Protein 3NAT (pdb70)

Structure (mmCIF, N/CA/C/O backbone):
data_3NAT
#
_entry.id   3NAT
#
_cell.length_a   81.381
_cell.length_b   81.381
_cell.length_c   164.160
_cell.angle_alpha   90.00
_cell.angle_beta   90.00
_cell.angle_gamma   90.00
#
_symmetry.space_group_name_H-M   'P 43 21 2'
#
loop_
_entity.id
_entity.type
_entity.pdbx_description
1 polymer 'Uncharacterized protein'
2 non-polymer 'ZINC ION'
3 non-polymer 'CITRIC ACID'
4 water water
#
loop_
_atom_site.group_PDB
_atom_site.id
_atom_site.type_symbol
_atom_site.label_atom_id
_atom_site.label_alt_id
_atom_site.label_comp_id
_atom_site.label_asym_id
_atom_site.label_entity_id
_atom_site.label_seq_id
_atom_site.pdbx_PDB_ins_code
_atom_site.Cartn_x
_atom_site.Cartn_y
_atom_site.Cartn_z
_atom_site.occupancy
_atom_site.B_iso_or_equiv
_atom_site.auth_seq_id
_atom_site.auth_comp_id
_atom_site.auth_asym_id
_atom_site.auth_atom_id
_atom_site.pdbx_PDB_model_num
ATOM 1 N N . SER A 1 1 ? 42.115 94.125 53.132 1.00 217.97 -2 SER A N 1
ATOM 2 C CA . SER A 1 1 ? 43.262 93.341 52.700 1.00 214.92 -2 SER A CA 1
ATOM 3 C C . SER A 1 1 ? 43.750 92.390 53.797 1.00 210.22 -2 SER A C 1
ATOM 4 O O . SER A 1 1 ? 43.177 92.315 54.889 1.00 204.90 -2 SER A O 1
ATOM 7 N N . ASN A 1 2 ? 44.814 91.661 53.490 1.00 205.58 -1 ASN A N 1
ATOM 8 C CA . ASN A 1 2 ? 45.393 90.706 54.418 1.00 190.38 -1 ASN A CA 1
ATOM 9 C C . ASN A 1 2 ? 46.866 91.004 54.640 1.00 170.68 -1 ASN A C 1
ATOM 10 O O . ASN A 1 2 ? 47.554 91.486 53.742 1.00 165.59 -1 ASN A O 1
ATOM 15 N N . ALA A 1 3 ? 47.340 90.737 55.851 1.00 152.89 0 ALA A N 1
ATOM 16 C CA . ALA A 1 3 ? 48.737 90.963 56.178 1.00 139.83 0 ALA A CA 1
ATOM 17 C C . ALA A 1 3 ? 49.344 89.673 56.662 1.00 141.83 0 ALA A C 1
ATOM 18 O O . ALA A 1 3 ? 48.641 88.712 56.955 1.00 155.14 0 ALA A O 1
ATOM 28 N N . LYS A 1 5 ? 52.286 88.217 59.417 1.00 103.19 2 LYS A N 1
ATOM 29 C CA . LYS A 1 5 ? 53.005 88.680 60.584 1.00 104.76 2 LYS A CA 1
ATOM 30 C C . LYS A 1 5 ? 53.847 87.575 61.158 1.00 111.36 2 LYS A C 1
ATOM 31 O O . LYS A 1 5 ? 53.431 86.419 61.196 1.00 117.26 2 LYS A O 1
ATOM 37 N N . LYS A 1 6 ? 55.043 87.942 61.598 1.00 111.18 3 LYS A N 1
ATOM 38 C CA . LYS A 1 6 ? 55.917 87.022 62.305 1.00 97.50 3 LYS A CA 1
ATOM 39 C C . LYS A 1 6 ? 55.355 86.784 63.691 1.00 107.58 3 LYS A C 1
ATOM 40 O O . LYS A 1 6 ? 54.799 87.696 64.305 1.00 117.09 3 LYS A O 1
ATOM 46 N N . ALA A 1 7 ? 55.488 85.553 64.175 1.00 105.60 4 ALA A N 1
ATOM 47 C CA . ALA A 1 7 ? 54.852 85.149 65.421 1.00 95.90 4 ALA A CA 1
ATOM 48 C C . ALA A 1 7 ? 55.287 86.032 66.571 1.00 96.03 4 ALA A C 1
ATOM 49 O O . ALA A 1 7 ? 56.422 86.506 66.608 1.00 97.77 4 ALA A O 1
ATOM 51 N N . THR A 1 8 ? 54.369 86.269 67.498 1.00 92.22 5 THR A N 1
ATOM 52 C CA . THR A 1 8 ? 54.735 86.884 68.760 1.00 91.72 5 THR A CA 1
ATOM 53 C C . THR A 1 8 ? 54.479 85.899 69.881 1.00 92.97 5 THR A C 1
ATOM 54 O O . THR A 1 8 ? 53.820 84.874 69.689 1.00 92.78 5 THR A O 1
ATOM 66 N N . LEU A 1 10 ? 52.557 85.654 72.364 1.00 95.76 7 LEU A N 1
ATOM 67 C CA . LEU A 1 10 ? 51.183 85.248 72.610 1.00 93.48 7 LEU A CA 1
ATOM 68 C C . LEU A 1 10 ? 50.699 84.226 71.590 1.00 90.95 7 LEU A C 1
ATOM 69 O O . LEU A 1 10 ? 50.176 83.163 71.933 1.00 86.31 7 LEU A O 1
ATOM 74 N N . THR A 1 11 ? 50.865 84.553 70.323 1.00 84.80 8 THR A N 1
ATOM 75 C CA . THR A 1 11 ? 50.367 83.669 69.300 1.00 87.82 8 THR A CA 1
ATOM 76 C C . THR A 1 11 ? 51.201 82.401 69.316 1.00 88.43 8 THR A C 1
ATOM 77 O O . THR A 1 11 ? 50.672 81.294 69.266 1.00 93.02 8 THR A O 1
ATOM 81 N N . TYR A 1 12 ? 52.510 82.568 69.422 1.00 85.96 9 TYR A N 1
ATOM 82 C CA . TYR A 1 12 ? 53.400 81.427 69.359 1.00 87.91 9 TYR A CA 1
ATOM 83 C C . TYR A 1 12 ? 53.091 80.431 70.465 1.00 84.33 9 TYR A C 1
ATOM 84 O O . TYR A 1 12 ? 53.040 79.223 70.236 1.00 83.94 9 TYR A O 1
ATOM 93 N N . LEU A 1 13 ? 52.894 80.942 71.670 1.00 78.91 10 LEU A N 1
ATOM 94 C CA . LEU A 1 13 ? 52.500 80.099 72.787 1.00 80.47 10 LEU A CA 1
ATOM 95 C C . LEU A 1 13 ? 51.183 79.397 72.501 1.00 88.79 10 LEU A C 1
ATOM 96 O O . LEU A 1 13 ? 51.104 78.174 72.504 1.00 93.19 10 LEU A O 1
ATOM 101 N N . GLU A 1 14 ? 50.150 80.188 72.254 1.00 90.78 11 GLU A N 1
ATOM 102 C CA . GLU A 1 14 ? 48.838 79.646 71.972 1.00 90.50 11 GLU A CA 1
ATOM 103 C C . GLU A 1 14 ? 48.933 78.510 70.956 1.00 88.03 11 GLU A C 1
ATOM 104 O O . GLU A 1 14 ? 48.379 77.426 71.151 1.00 87.09 11 GLU A O 1
ATOM 110 N N . GLU A 1 15 ? 49.662 78.770 69.881 1.00 82.05 12 GLU A N 1
ATOM 111 C CA . GLU A 1 15 ? 49.902 77.789 68.839 1.00 90.20 12 GLU A CA 1
ATOM 112 C C . GLU A 1 15 ? 50.548 76.517 69.395 1.00 93.92 12 GLU A C 1
ATOM 113 O O . GLU A 1 15 ? 50.007 75.421 69.268 1.00 102.99 12 GLU A O 1
ATOM 119 N N . GLN A 1 16 ? 51.708 76.666 70.020 1.00 90.91 13 GLN A N 1
ATOM 120 C CA . GLN A 1 16 ? 52.453 75.518 70.525 1.00 85.49 13 GLN A CA 1
ATOM 121 C C . GLN A 1 16 ? 51.702 74.739 71.596 1.00 85.64 13 GLN A C 1
ATOM 122 O O . GLN A 1 16 ? 51.761 73.513 71.633 1.00 88.81 13 GLN A O 1
ATOM 128 N N . LEU A 1 17 ? 50.997 75.454 72.463 1.00 82.22 14 LEU A N 1
ATOM 129 C CA . LEU A 1 17 ? 50.212 74.828 73.520 1.00 86.73 14 LEU A CA 1
ATOM 130 C C . LEU A 1 17 ? 49.178 73.861 72.979 1.00 101.10 14 LEU A C 1
ATOM 131 O O . LEU A 1 17 ? 49.003 72.768 73.514 1.00 102.37 14 LEU A O 1
ATOM 136 N N . GLU A 1 18 ? 48.474 74.272 71.932 1.00 106.78 15 GLU A N 1
ATOM 137 C CA . GLU A 1 18 ? 47.446 73.419 71.362 1.00 117.58 15 GLU A CA 1
ATOM 138 C C . GLU A 1 18 ? 48.087 72.281 70.596 1.00 107.50 15 GLU A C 1
ATOM 139 O O . GLU A 1 18 ? 47.556 71.172 70.530 1.00 111.12 15 GLU A O 1
ATOM 145 N N . LYS A 1 19 ? 49.256 72.556 70.043 1.00 96.10 16 LYS A N 1
ATOM 146 C CA . LYS A 1 19 ? 49.943 71.566 69.234 1.00 91.26 16 LYS A CA 1
ATOM 147 C C . LYS A 1 19 ? 50.572 70.460 70.078 1.00 89.41 16 LYS A C 1
ATOM 148 O O . LYS A 1 19 ? 50.537 69.296 69.700 1.00 88.62 16 LYS A O 1
ATOM 154 N N . HIS A 1 20 ? 51.147 70.821 71.220 1.00 85.74 17 HIS A N 1
ATOM 155 C CA . HIS A 1 20 ? 51.899 69.853 72.019 1.00 89.67 17 HIS A CA 1
ATOM 156 C C . HIS A 1 20 ? 51.228 69.475 73.345 1.00 92.94 17 HIS A C 1
ATOM 157 O O . HIS A 1 20 ? 51.579 68.466 73.950 1.00 94.35 17 HIS A O 1
ATOM 164 N N . LEU A 1 21 ? 50.259 70.275 73.782 1.00 88.98 18 LEU A N 1
ATOM 165 C CA . LEU A 1 21 ? 49.581 70.032 75.049 1.00 86.51 18 LEU A CA 1
ATOM 166 C C . LEU A 1 21 ? 48.067 70.105 74.915 1.00 104.14 18 LEU A C 1
ATOM 167 O O . LEU A 1 21 ? 47.393 70.701 75.758 1.00 109.21 18 LEU A O 1
ATOM 172 N N . GLY A 1 22 ? 47.526 69.508 73.860 1.00 108.05 19 GLY A N 1
ATOM 173 C CA . GLY A 1 22 ? 46.088 69.519 73.668 1.00 112.49 19 GLY A CA 1
ATOM 174 C C . GLY A 1 22 ? 45.399 68.657 74.707 1.00 112.55 19 GLY A C 1
ATOM 175 O O . GLY A 1 22 ? 44.289 68.960 75.150 1.00 111.46 19 GLY A O 1
ATOM 176 N N . ASP A 1 23 ? 46.078 67.583 75.096 1.00 117.36 20 ASP A N 1
ATOM 177 C CA . ASP A 1 23 ? 45.551 66.623 76.057 1.00 127.57 20 ASP A CA 1
ATOM 178 C C . ASP A 1 23 ? 45.438 67.213 77.449 1.00 119.42 20 ASP A C 1
ATOM 179 O O . ASP A 1 23 ? 44.862 66.599 78.343 1.00 122.07 20 ASP A O 1
ATOM 184 N N . TYR A 1 24 ? 45.999 68.401 77.636 1.00 114.58 21 TYR A N 1
ATOM 185 C CA . TYR A 1 24 ? 45.978 69.045 78.942 1.00 107.55 21 TYR A CA 1
ATOM 186 C C . TYR A 1 24 ? 45.123 70.304 78.946 1.00 103.09 21 TYR A C 1
ATOM 187 O O . TYR A 1 24 ? 44.864 70.904 77.898 1.00 104.90 21 TYR A O 1
ATOM 196 N N . GLU A 1 25 ? 44.685 70.688 80.139 1.00 103.33 22 GLU A N 1
ATOM 197 C CA . GLU A 1 25 ? 43.843 71.857 80.324 1.00 115.96 22 GLU A CA 1
ATOM 198 C C . GLU A 1 25 ? 44.734 73.081 80.487 1.00 107.85 22 GLU A C 1
ATOM 199 O O . GLU A 1 25 ? 45.187 73.394 81.590 1.00 106.79 22 GLU A O 1
ATOM 205 N N . VAL A 1 26 ? 44.998 73.771 79.384 1.00 99.42 23 VAL A N 1
ATOM 206 C CA . VAL A 1 26 ? 45.918 74.899 79.433 1.00 87.70 23 VAL A CA 1
ATOM 207 C C . VAL A 1 26 ? 45.322 76.166 78.876 1.00 85.78 23 VAL A C 1
ATOM 208 O O . VAL A 1 26 ? 44.775 76.172 77.775 1.00 100.31 23 VAL A O 1
ATOM 212 N N . GLY A 1 27 ? 45.461 77.242 79.642 1.00 78.73 24 GLY A N 1
ATOM 213 C CA . GLY A 1 27 ? 44.944 78.537 79.260 1.00 84.77 24 GLY A CA 1
ATOM 214 C C . GLY A 1 27 ? 45.999 79.621 79.277 1.00 86.03 24 GLY A C 1
ATOM 215 O O . GLY A 1 27 ? 47.062 79.450 79.853 1.00 90.17 24 GLY A O 1
ATOM 216 N N . LEU A 1 28 ? 45.698 80.739 78.629 1.00 87.25 25 LEU A N 1
ATOM 217 C CA . LEU A 1 28 ? 46.586 81.891 78.594 1.00 75.67 25 LEU A CA 1
ATOM 218 C C . LEU A 1 28 ? 45.866 83.144 79.068 1.00 85.13 25 LEU A C 1
ATOM 219 O O . LEU A 1 28 ? 44.716 83.386 78.710 1.00 98.92 25 LEU A O 1
ATOM 224 N N . ASP A 1 29 ? 46.546 83.949 79.869 1.00 84.81 26 ASP A N 1
ATOM 225 C CA . ASP A 1 29 ? 46.024 85.253 80.216 1.00 88.94 26 ASP A CA 1
ATOM 226 C C . ASP A 1 29 ? 47.055 86.304 79.857 1.00 92.01 26 ASP A C 1
ATOM 227 O O . ASP A 1 29 ? 48.166 86.304 80.389 1.00 90.05 26 ASP A O 1
ATOM 232 N N . TRP A 1 30 ? 46.691 87.189 78.935 1.00 92.59 27 TRP A N 1
ATOM 233 C CA . TRP A 1 30 ? 47.541 88.320 78.619 1.00 85.17 27 TRP A CA 1
ATOM 234 C C . TRP A 1 30 ? 47.132 89.536 79.427 1.00 98.02 27 TRP A C 1
ATOM 235 O O . TRP A 1 30 ? 46.165 90.222 79.090 1.00 107.77 27 TRP A O 1
ATOM 246 N N . ASP A 1 31 ? 47.866 89.792 80.502 1.00 99.79 28 ASP A N 1
ATOM 247 C CA . ASP A 1 31 ? 47.655 90.989 81.294 1.00 98.81 28 ASP A CA 1
ATOM 248 C C . ASP A 1 31 ? 48.353 92.147 80.601 1.00 101.50 28 ASP A C 1
ATOM 249 O O . ASP A 1 31 ? 49.525 92.430 80.865 1.00 93.22 28 ASP A O 1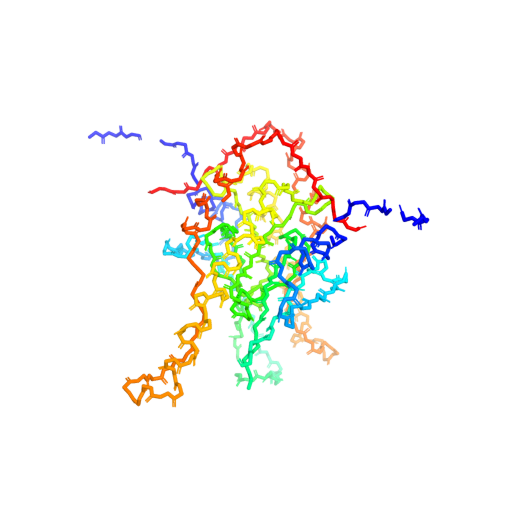
ATOM 254 N N . ARG A 1 32 ? 47.627 92.810 79.708 1.00 110.32 29 ARG A N 1
ATOM 255 C CA . ARG A 1 32 ? 48.227 93.842 78.883 1.00 112.26 29 ARG A CA 1
ATOM 256 C C . ARG A 1 32 ? 48.784 94.974 79.741 1.00 108.01 29 ARG A C 1
ATOM 257 O O . ARG A 1 32 ? 49.906 95.419 79.522 1.00 105.92 29 ARG A O 1
ATOM 265 N N . LYS A 1 33 ? 48.016 95.417 80.733 1.00 110.47 30 LYS A N 1
ATOM 266 C CA . LYS A 1 33 ? 48.466 96.495 81.618 1.00 112.14 30 LYS A CA 1
ATOM 267 C C . LYS A 1 33 ? 49.799 96.183 82.303 1.00 110.49 30 LYS A C 1
ATOM 268 O O . LYS A 1 33 ? 50.688 97.029 82.365 1.00 109.13 30 LYS A O 1
ATOM 274 N N . ASN A 1 34 ? 49.930 94.963 82.815 1.00 106.96 31 ASN A N 1
ATOM 275 C CA . ASN A 1 34 ? 51.097 94.577 83.598 1.00 96.35 31 ASN A CA 1
ATOM 276 C C . ASN A 1 34 ? 52.215 93.992 82.744 1.00 96.32 31 ASN A C 1
ATOM 277 O O . ASN A 1 34 ? 53.243 93.562 83.273 1.00 89.22 31 ASN A O 1
ATOM 282 N N . HIS A 1 35 ? 52.013 93.976 81.427 1.00 93.55 32 HIS A N 1
ATOM 283 C CA . HIS A 1 35 ? 53.041 93.502 80.506 1.00 94.44 32 HIS A CA 1
ATOM 284 C C . HIS A 1 35 ? 53.440 92.087 80.839 1.00 97.13 32 HIS A C 1
ATOM 285 O O . HIS A 1 35 ? 54.624 91.776 80.986 1.00 101.14 32 HIS A O 1
ATOM 292 N N . THR A 1 36 ? 52.438 91.227 80.934 1.00 90.39 33 THR A N 1
ATOM 293 C CA . THR A 1 36 ? 52.626 89.913 81.497 1.00 80.89 33 THR A CA 1
ATOM 294 C C . THR A 1 36 ? 51.771 88.899 80.766 1.00 86.51 33 THR A C 1
ATOM 295 O O . THR A 1 36 ? 50.656 89.196 80.352 1.00 98.14 33 THR A O 1
ATOM 299 N N . ILE A 1 37 ? 52.306 87.701 80.594 1.00 83.60 34 ILE A N 1
ATOM 300 C CA . ILE A 1 37 ? 51.568 86.633 79.938 1.00 81.02 34 ILE A CA 1
ATOM 301 C C . ILE A 1 37 ? 51.613 85.404 80.815 1.00 81.63 34 ILE A C 1
ATOM 302 O O . ILE A 1 37 ? 52.691 84.883 81.092 1.00 87.52 34 ILE A O 1
ATOM 307 N N . GLU A 1 38 ? 50.449 84.939 81.253 1.00 79.86 35 GLU A N 1
ATOM 308 C CA . GLU A 1 38 ? 50.398 83.830 82.194 1.00 80.72 35 GLU A CA 1
ATOM 309 C C . GLU A 1 38 ? 49.805 82.590 81.558 1.00 87.17 35 GLU A C 1
ATOM 310 O O . GLU A 1 38 ? 48.775 82.656 80.896 1.00 89.51 35 GLU A O 1
ATOM 316 N N . VAL A 1 39 ? 50.468 81.461 81.761 1.00 81.25 36 VAL A N 1
ATOM 317 C CA . VAL A 1 39 ? 49.960 80.182 81.297 1.00 73.63 36 VAL A CA 1
ATOM 318 C C . VAL A 1 39 ? 49.291 79.466 82.450 1.00 77.15 36 VAL A C 1
ATOM 319 O O . VAL A 1 39 ? 49.956 79.065 83.395 1.00 80.15 36 VAL A O 1
ATOM 323 N N . ILE A 1 40 ? 47.974 79.309 82.371 1.00 83.01 37 ILE A N 1
ATOM 324 C CA . ILE A 1 40 ? 47.234 78.611 83.409 1.00 79.11 37 ILE A CA 1
ATOM 325 C C . ILE A 1 40 ? 47.126 77.139 83.094 1.00 82.63 37 ILE A C 1
ATOM 326 O O . ILE A 1 40 ? 47.053 76.733 81.940 1.00 93.41 37 ILE A O 1
ATOM 331 N N . VAL A 1 41 ? 47.059 76.346 84.145 1.00 84.13 38 VAL A N 1
ATOM 332 C CA . VAL A 1 41 ? 47.229 74.921 84.026 1.00 84.83 38 VAL A CA 1
ATOM 333 C C . VAL A 1 41 ? 46.354 74.232 85.072 1.00 91.74 38 VAL A C 1
ATOM 334 O O . VAL A 1 41 ? 46.358 74.625 86.241 1.00 86.49 38 VAL A O 1
ATOM 338 N N . ARG A 1 42 ? 45.584 73.231 84.653 1.00 87.68 39 ARG A N 1
ATOM 339 C CA . ARG A 1 42 ? 44.725 72.507 85.587 1.00 89.41 39 ARG A CA 1
ATOM 340 C C . ARG A 1 42 ? 44.835 71.004 85.434 1.00 86.59 39 ARG A C 1
ATOM 341 O O . ARG A 1 42 ? 44.646 70.475 84.347 1.00 100.98 39 ARG A O 1
ATOM 349 N N . LEU A 1 43 ? 45.124 70.320 86.533 1.00 83.33 40 LEU A N 1
ATOM 350 C CA . LEU A 1 43 ? 45.024 68.866 86.578 1.00 87.87 40 LEU A CA 1
ATOM 351 C C . LEU A 1 43 ? 43.767 68.431 87.330 1.00 101.64 40 LEU A C 1
ATOM 352 O O . LEU A 1 43 ? 43.359 69.064 88.301 1.00 99.34 40 LEU A O 1
ATOM 357 N N . TYR A 1 44 ? 43.151 67.349 86.871 1.00 113.61 41 TYR A N 1
ATOM 358 C CA . TYR A 1 44 ? 42.014 66.769 87.571 1.00 106.54 41 TYR A CA 1
ATOM 359 C C . TYR A 1 44 ? 42.309 65.327 87.963 1.00 102.43 41 TYR A C 1
ATOM 360 O O . TYR A 1 44 ? 43.124 64.656 87.335 1.00 101.00 41 TYR A O 1
ATOM 369 N N . ALA A 1 45 ? 41.651 64.863 89.016 1.00 106.02 42 ALA A N 1
ATOM 370 C CA . ALA A 1 45 ? 41.785 63.482 89.461 1.00 108.33 42 ALA A CA 1
ATOM 371 C C . ALA A 1 45 ? 40.575 63.086 90.294 1.00 118.51 42 ALA A C 1
ATOM 372 O O . ALA A 1 45 ? 39.961 63.923 90.958 1.00 116.49 42 ALA A O 1
ATOM 374 N N . GLU A 1 46 ? 40.232 61.804 90.249 1.00 130.84 43 GLU A N 1
ATOM 375 C CA . GLU A 1 46 ? 39.055 61.307 90.942 1.00 142.37 43 GLU A CA 1
ATOM 376 C C . GLU A 1 46 ? 39.393 60.944 92.386 1.00 148.34 43 GLU A C 1
ATOM 377 O O . GLU A 1 46 ? 40.315 60.170 92.639 1.00 149.49 43 GLU A O 1
ATOM 383 N N . ASN A 1 47 ? 38.645 61.514 93.329 1.00 152.33 44 ASN A N 1
ATOM 384 C CA . ASN A 1 47 ? 38.858 61.260 94.753 1.00 155.82 44 ASN A CA 1
ATOM 385 C C . ASN A 1 47 ? 38.052 60.061 95.252 1.00 165.75 44 ASN A C 1
ATOM 386 O O . ASN A 1 47 ? 36.823 60.116 95.324 1.00 169.55 44 ASN A O 1
ATOM 391 N N . ASN A 1 48 ? 38.744 58.982 95.602 1.00 169.95 45 ASN A N 1
ATOM 392 C CA . ASN A 1 48 ? 38.072 57.739 95.971 1.00 181.07 45 ASN A CA 1
ATOM 393 C C . ASN A 1 48 ? 37.965 57.494 97.472 1.00 188.79 45 ASN A C 1
ATOM 394 O O . ASN A 1 48 ? 36.865 57.496 98.023 1.00 195.42 45 ASN A O 1
ATOM 399 N N . GLU A 1 49 ? 39.104 57.274 98.126 1.00 189.43 46 GLU A N 1
ATOM 400 C CA . GLU A 1 49 ? 39.136 57.061 99.574 1.00 196.96 46 GLU A CA 1
ATOM 401 C C . GLU A 1 49 ? 38.523 58.249 100.318 1.00 192.10 46 GLU A C 1
ATOM 402 O O . GLU A 1 49 ? 38.495 58.281 101.548 1.00 201.76 46 GLU A O 1
ATOM 408 N N . GLN A 1 50 ? 38.006 59.213 99.564 1.00 176.96 47 GLN A N 1
ATOM 409 C CA . GLN A 1 50 ? 37.509 60.447 100.149 1.00 165.79 47 GLN A CA 1
ATOM 410 C C . GLN A 1 50 ? 38.557 60.943 101.129 1.00 146.41 47 GLN A C 1
ATOM 411 O O . GLN A 1 50 ? 38.256 61.421 102.224 1.00 150.02 47 GLN A O 1
ATOM 417 N N . VAL A 1 51 ? 39.804 60.774 100.704 1.00 124.33 48 VAL A N 1
ATOM 418 C CA . VAL A 1 51 ? 40.974 61.341 101.347 1.00 116.94 48 VAL A CA 1
ATOM 419 C C . VAL A 1 51 ? 40.709 62.797 101.747 1.00 117.85 48 VAL A C 1
ATOM 420 O O . VAL A 1 51 ? 40.221 63.591 100.942 1.00 111.03 48 VAL A O 1
ATOM 424 N N . ALA A 1 52 ? 41.019 63.133 102.998 1.00 118.26 49 ALA A N 1
ATOM 425 C CA . ALA A 1 52 ? 40.734 64.455 103.544 1.00 113.04 49 ALA A CA 1
ATOM 426 C C . ALA A 1 52 ? 41.824 65.467 103.209 1.00 110.59 49 ALA A C 1
ATOM 427 O O . ALA A 1 52 ? 42.938 65.372 103.719 1.00 117.27 49 ALA A O 1
ATOM 429 N N . ILE A 1 53 ? 41.495 66.440 102.366 1.00 102.52 50 ILE A N 1
ATOM 430 C CA . ILE A 1 53 ? 42.441 67.486 101.986 1.00 94.89 50 ILE A CA 1
ATOM 431 C C . ILE A 1 53 ? 42.048 68.789 102.663 1.00 111.38 50 ILE A C 1
ATOM 432 O O . ILE A 1 53 ? 40.912 68.929 103.119 1.00 133.89 50 ILE A O 1
ATOM 437 N N . ASP A 1 54 ? 42.982 69.735 102.733 1.00 106.77 51 ASP A N 1
ATOM 438 C CA . ASP A 1 54 ? 42.713 71.052 103.313 1.00 123.00 51 ASP A CA 1
ATOM 439 C C . ASP A 1 54 ? 41.907 71.974 102.384 1.00 143.42 51 ASP A C 1
ATOM 440 O O . ASP A 1 54 ? 41.867 71.767 101.170 1.00 148.20 51 ASP A O 1
ATOM 445 N N . ASP A 1 55 ? 41.264 72.983 102.974 1.00 157.24 52 ASP A N 1
ATOM 446 C CA . ASP A 1 55 ? 40.419 73.936 102.245 1.00 165.23 52 ASP A CA 1
ATOM 447 C C . ASP A 1 55 ? 39.083 73.352 101.776 1.00 172.01 52 ASP A C 1
ATOM 448 O O . ASP A 1 55 ? 38.043 73.583 102.397 1.00 175.30 52 ASP A O 1
ATOM 453 N N . VAL A 1 56 ? 39.120 72.605 100.676 1.00 172.08 53 VAL A N 1
ATOM 454 C CA . VAL A 1 56 ? 37.908 72.046 100.079 1.00 173.30 53 VAL A CA 1
ATOM 455 C C . VAL A 1 56 ? 37.735 70.559 100.395 1.00 172.53 53 VAL A C 1
ATOM 456 O O . VAL A 1 56 ? 36.648 70.114 100.770 1.00 170.87 53 VAL A O 1
ATOM 460 N N . GLU A 1 64 ? 35.300 64.426 95.552 1.00 180.73 61 GLU A N 1
ATOM 461 C CA . GLU A 1 64 ? 34.864 63.430 94.577 1.00 181.39 61 GLU A CA 1
ATOM 462 C C . GLU A 1 64 ? 35.680 63.487 93.286 1.00 170.64 61 GLU A C 1
ATOM 463 O O . GLU A 1 64 ? 36.043 62.454 92.729 1.00 168.55 61 GLU A O 1
ATOM 469 N N . PHE A 1 65 ? 35.966 64.696 92.817 1.00 165.16 62 PHE A N 1
ATOM 470 C CA . PHE A 1 65 ? 36.807 64.889 91.639 1.00 157.13 62 PHE A CA 1
ATOM 471 C C . PHE A 1 65 ? 37.646 66.148 91.813 1.00 141.60 62 PHE A C 1
ATOM 472 O O . PHE A 1 65 ? 37.207 67.250 91.479 1.00 143.77 62 PHE A O 1
ATOM 480 N N . ILE A 1 66 ? 38.854 65.976 92.341 1.00 123.95 63 ILE A N 1
ATOM 481 C CA . ILE A 1 66 ? 39.695 67.106 92.713 1.00 113.39 63 ILE A CA 1
ATOM 482 C C . ILE A 1 66 ? 40.279 67.834 91.509 1.00 107.62 63 ILE A C 1
ATOM 483 O O . ILE A 1 66 ? 40.454 67.263 90.436 1.00 109.89 63 ILE A O 1
ATOM 488 N N . GLU A 1 67 ? 40.572 69.110 91.706 1.00 101.74 64 GLU A N 1
ATOM 489 C CA . GLU A 1 67 ? 41.140 69.943 90.665 1.00 99.60 64 GLU A CA 1
ATOM 490 C C . GLU A 1 67 ? 42.345 70.680 91.225 1.00 103.11 64 GLU A C 1
ATOM 491 O O . GLU A 1 67 ? 42.306 71.207 92.334 1.00 115.06 64 GLU A O 1
ATOM 497 N N . PHE A 1 68 ? 43.428 70.702 90.466 1.00 92.74 65 PHE A N 1
ATOM 498 C CA . PHE A 1 68 ? 44.601 71.437 90.891 1.00 87.52 65 PHE A CA 1
ATOM 499 C C . PHE A 1 68 ? 44.975 72.445 89.823 1.00 85.72 65 PHE A C 1
ATOM 500 O O . PHE A 1 68 ? 45.158 72.090 88.666 1.00 91.25 65 PHE A O 1
ATOM 508 N N . GLU A 1 69 ? 45.083 73.707 90.210 1.00 80.84 66 GLU A N 1
ATOM 509 C CA . GLU A 1 69 ? 45.405 74.741 89.246 1.00 77.98 66 GLU A CA 1
ATOM 510 C C . GLU A 1 69 ? 46.704 75.441 89.607 1.00 83.32 66 GLU A C 1
ATOM 511 O O . GLU A 1 69 ? 47.027 75.600 90.779 1.00 94.47 66 GLU A O 1
ATOM 517 N N . ASP A 1 70 ? 47.453 75.842 88.588 1.00 78.86 67 ASP A N 1
ATOM 518 C CA . ASP A 1 70 ? 48.674 76.612 88.789 1.00 76.06 67 ASP A CA 1
ATOM 519 C C . ASP A 1 70 ? 48.927 77.528 87.593 1.00 74.22 67 ASP A C 1
ATOM 520 O O . ASP A 1 70 ? 48.191 77.494 86.608 1.00 80.31 67 ASP A O 1
ATOM 525 N N . GLY A 1 71 ? 49.966 78.349 87.689 1.00 70.73 68 GLY A N 1
ATOM 526 C CA . GLY A 1 71 ? 50.282 79.298 86.639 1.00 72.00 68 GLY A CA 1
ATOM 527 C C . GLY A 1 71 ? 51.767 79.571 86.482 1.00 76.74 68 GLY A C 1
ATOM 528 O O . GLY A 1 71 ? 52.529 79.573 87.465 1.00 80.13 68 GLY A O 1
ATOM 529 N N . LEU A 1 72 ? 52.164 79.803 85.231 1.00 67.12 69 LEU A N 1
ATOM 530 C CA . LEU A 1 72 ? 53.539 80.118 84.865 1.00 65.49 69 LEU A CA 1
ATOM 531 C C . LEU A 1 72 ? 53.572 81.479 84.175 1.00 70.32 69 LEU A C 1
ATOM 532 O O . LEU A 1 72 ? 52.848 81.702 83.211 1.00 78.41 69 LEU A O 1
ATOM 537 N N . LEU A 1 73 ? 54.410 82.390 84.657 1.00 72.20 70 LEU A N 1
ATOM 538 C CA . LEU A 1 73 ? 54.327 83.783 84.211 1.00 72.39 70 LEU A CA 1
ATOM 539 C C . LEU A 1 73 ? 55.497 84.301 83.374 1.00 80.33 70 LEU A C 1
ATOM 540 O O . LEU A 1 73 ? 56.659 84.061 83.682 1.00 91.03 70 LEU A O 1
ATOM 545 N N . PHE A 1 74 ? 55.172 85.038 82.320 1.00 82.46 71 PHE A N 1
ATOM 546 C CA . PHE A 1 74 ? 56.173 85.741 81.538 1.00 77.71 71 PHE A CA 1
ATOM 547 C C . PHE A 1 74 ? 56.054 87.221 81.835 1.00 89.70 71 PHE A C 1
ATOM 548 O O . PHE A 1 74 ? 54.958 87.779 81.759 1.00 97.35 71 PHE A O 1
ATOM 556 N N . TYR A 1 75 ? 57.167 87.866 82.166 1.00 83.68 72 TYR A N 1
ATOM 557 C CA . TYR A 1 75 ? 57.098 89.256 82.588 1.00 79.94 72 TYR A CA 1
ATOM 558 C C . TYR A 1 75 ? 58.254 90.082 82.080 1.00 87.59 72 TYR A C 1
ATOM 559 O O . TYR A 1 75 ? 59.348 89.565 81.841 1.00 87.33 72 TYR A O 1
ATOM 568 N N . ASN A 1 76 ? 57.992 91.375 81.918 1.00 91.35 73 ASN A N 1
ATOM 569 C CA . ASN A 1 76 ? 59.029 92.346 81.606 1.00 86.96 73 ASN A CA 1
ATOM 570 C C . ASN A 1 76 ? 59.578 92.903 82.903 1.00 87.73 73 ASN A C 1
ATOM 571 O O . ASN A 1 76 ? 58.849 93.539 83.650 1.00 90.24 73 ASN A O 1
ATOM 576 N N . PRO A 1 77 ? 60.864 92.645 83.187 1.00 87.95 74 PRO A N 1
ATOM 577 C CA . PRO A 1 77 ? 61.484 93.099 84.435 1.00 89.63 74 PRO A CA 1
ATOM 578 C C . PRO A 1 77 ? 61.594 94.616 84.508 1.00 97.77 74 PRO A C 1
ATOM 579 O O . PRO A 1 77 ? 61.735 95.167 85.599 1.00 108.24 74 PRO A O 1
ATOM 583 N N . GLN A 1 78 ? 61.522 95.275 83.358 1.00 94.35 75 GLN A N 1
ATOM 584 C CA . GLN A 1 78 ? 61.515 96.730 83.306 1.00 100.03 75 GLN A CA 1
ATOM 585 C C . GLN A 1 78 ? 60.109 97.285 83.509 1.00 105.36 75 GLN A C 1
ATOM 586 O O . GLN A 1 78 ? 59.945 98.459 83.817 1.00 108.21 75 GLN A O 1
ATOM 592 N N . LYS A 1 79 ? 59.098 96.440 83.324 1.00 109.91 76 LYS A N 1
ATOM 593 C CA . LYS A 1 79 ? 57.700 96.874 83.379 1.00 105.02 76 LYS A CA 1
ATOM 594 C C . LYS A 1 79 ? 56.873 96.160 84.453 1.00 94.93 76 LYS A C 1
ATOM 595 O O . LYS A 1 79 ? 56.423 96.783 85.397 1.00 95.64 76 LYS A O 1
ATOM 601 N N . SER A 1 80 ? 56.672 94.855 84.293 1.00 94.79 77 SER A N 1
ATOM 602 C CA . SER A 1 80 ? 55.775 94.077 85.150 1.00 90.70 77 SER A CA 1
ATOM 603 C C . SER A 1 80 ? 56.031 94.211 86.654 1.00 95.03 77 SER A C 1
ATOM 604 O O . SER A 1 80 ? 57.184 94.256 87.097 1.00 102.91 77 SER A O 1
ATOM 607 N N . VAL A 1 81 ? 54.946 94.268 87.429 1.00 88.69 78 VAL A N 1
ATOM 608 C CA . VAL A 1 81 ? 55.022 94.066 88.877 1.00 93.92 78 VAL A CA 1
ATOM 609 C C . VAL A 1 81 ? 54.622 92.629 89.199 1.00 88.87 78 VAL A C 1
ATOM 610 O O . VAL A 1 81 ? 53.586 92.148 88.728 1.00 86.10 78 VAL A O 1
ATOM 614 N N . VAL A 1 82 ? 55.443 91.942 89.990 1.00 79.00 79 VAL A N 1
ATOM 615 C CA . VAL A 1 82 ? 55.294 90.498 90.145 1.00 72.29 79 VAL A CA 1
ATOM 616 C C . VAL A 1 82 ? 55.635 89.988 91.530 1.00 79.13 79 VAL A C 1
ATOM 617 O O . VAL A 1 82 ? 56.626 90.398 92.114 1.00 88.95 79 VAL A O 1
ATOM 621 N N . ASP A 1 83 ? 54.807 89.088 92.045 1.00 84.93 80 ASP A N 1
ATOM 622 C CA . ASP A 1 83 ? 55.134 88.351 93.254 1.00 86.28 80 ASP A CA 1
ATOM 623 C C . ASP A 1 83 ? 55.541 86.950 92.827 1.00 89.47 80 ASP A C 1
ATOM 624 O O . ASP A 1 83 ? 54.688 86.123 92.511 1.00 89.45 80 ASP A O 1
ATOM 629 N N . ASP A 1 84 ? 56.846 86.695 92.808 1.00 93.98 81 ASP A N 1
ATOM 630 C CA . ASP A 1 84 ? 57.401 85.427 92.334 1.00 88.99 81 ASP A CA 1
ATOM 631 C C . ASP A 1 84 ? 56.694 84.236 92.961 1.00 87.72 81 ASP A C 1
ATOM 632 O O . ASP A 1 84 ? 56.594 83.153 92.371 1.00 88.98 81 ASP A O 1
ATOM 637 N N . GLU A 1 85 ? 56.198 84.464 94.165 1.00 85.19 82 GLU A N 1
ATOM 638 C CA . GLU A 1 85 ? 55.678 83.410 95.009 1.00 96.40 82 GLU A CA 1
ATOM 639 C C . GLU A 1 85 ? 54.243 83.039 94.641 1.00 89.20 82 GLU A C 1
ATOM 640 O O . GLU A 1 85 ? 53.667 82.147 95.253 1.00 96.38 82 GLU A O 1
ATOM 646 N N . GLU A 1 86 ? 53.659 83.716 93.653 1.00 83.92 83 GLU A N 1
ATOM 647 C CA . GLU A 1 86 ? 52.289 83.401 93.226 1.00 89.96 83 GLU A CA 1
ATOM 648 C C . GLU A 1 86 ? 52.254 82.322 92.148 1.00 95.11 83 GLU A C 1
ATOM 649 O O . GLU A 1 86 ? 51.200 81.755 91.854 1.00 98.20 83 GLU A O 1
ATOM 655 N N . TYR A 1 87 ? 53.411 82.044 91.559 1.00 93.51 84 TYR A N 1
ATOM 656 C CA . TYR A 1 87 ? 53.467 81.190 90.389 1.00 81.71 84 TYR A CA 1
ATOM 657 C C . TYR A 1 87 ? 54.478 80.075 90.531 1.00 86.65 84 TYR A C 1
ATOM 658 O O . TYR A 1 87 ? 55.291 80.068 91.451 1.00 97.31 84 TYR A O 1
ATOM 667 N N . LEU A 1 88 ? 54.419 79.137 89.594 1.00 75.20 85 LEU A N 1
ATOM 668 C CA . LEU A 1 88 ? 55.303 77.985 89.579 1.00 64.03 85 LEU A CA 1
ATOM 669 C C . LEU A 1 88 ? 56.699 78.445 89.161 1.00 70.10 85 LEU A C 1
ATOM 670 O O . LEU A 1 88 ? 57.686 78.109 89.807 1.00 80.02 85 LEU A O 1
ATOM 675 N N . VAL A 1 89 ? 56.753 79.218 88.075 1.00 73.48 86 VAL A N 1
ATOM 676 C CA . VAL A 1 89 ? 57.972 79.818 87.550 1.00 73.69 86 VAL A CA 1
ATOM 677 C C . VAL A 1 89 ? 57.624 81.218 87.122 1.00 79.56 86 VAL A C 1
ATOM 678 O O . VAL A 1 89 ? 56.466 81.519 86.822 1.00 80.84 86 VAL A O 1
ATOM 682 N N . THR A 1 90 ? 58.639 82.065 87.041 1.00 72.26 87 THR A N 1
ATOM 683 C CA . THR A 1 90 ? 58.441 83.442 86.647 1.00 71.38 87 THR A CA 1
ATOM 684 C C . THR A 1 90 ? 59.521 83.762 85.639 1.00 86.83 87 THR A C 1
ATOM 685 O O . THR A 1 90 ? 60.656 84.028 86.003 1.00 107.93 87 THR A O 1
ATOM 689 N N . ILE A 1 91 ? 59.163 83.723 84.364 1.00 81.55 88 ILE A N 1
ATOM 690 C CA . ILE A 1 91 ? 60.134 83.828 83.285 1.00 76.85 88 ILE A CA 1
ATOM 691 C C . ILE A 1 91 ? 60.190 85.217 82.682 1.00 79.42 88 ILE A C 1
ATOM 692 O O . ILE A 1 91 ? 59.207 85.701 82.124 1.00 75.42 88 ILE A O 1
ATOM 697 N N . PRO A 1 92 ? 61.357 85.859 82.787 1.00 81.89 89 PRO A N 1
ATOM 698 C CA . PRO A 1 92 ? 61.541 87.220 82.281 1.00 78.92 89 PRO A CA 1
ATOM 699 C C . PRO A 1 92 ? 61.786 87.202 80.786 1.00 79.57 89 PRO A C 1
ATOM 700 O O . PRO A 1 92 ? 62.431 86.282 80.281 1.00 73.08 89 PRO A O 1
ATOM 704 N N . TYR A 1 93 ? 61.268 88.207 80.091 1.00 81.15 90 TYR A N 1
ATOM 705 C CA . TYR A 1 93 ? 61.556 88.384 78.682 1.00 80.91 90 TYR A CA 1
ATOM 706 C C . TYR A 1 93 ? 62.064 89.804 78.487 1.00 87.93 90 TYR A C 1
ATOM 707 O O . TYR A 1 93 ? 61.909 90.642 79.381 1.00 87.94 90 TYR A O 1
ATOM 716 N N . GLU A 1 94 ? 62.668 90.073 77.329 1.00 89.40 91 GLU A N 1
ATOM 717 C CA . GLU A 1 94 ? 63.404 91.323 77.113 1.00 92.46 91 GLU A CA 1
ATOM 718 C C . GLU A 1 94 ? 62.593 92.428 76.481 1.00 96.61 91 GLU A C 1
ATOM 719 O O . GLU A 1 94 ? 62.873 92.828 75.352 1.00 108.55 91 GLU A O 1
ATOM 725 N N . GLY A 1 95 ? 61.619 92.952 77.209 1.00 94.50 92 GLY A N 1
ATOM 726 C CA . GLY A 1 95 ? 60.768 93.972 76.641 1.00 106.88 92 GLY A CA 1
ATOM 727 C C . GLY A 1 95 ? 60.352 93.528 75.255 1.00 111.99 92 GLY A C 1
ATOM 728 O O . GLY A 1 95 ? 59.921 92.390 75.076 1.00 115.47 92 GLY A O 1
ATOM 729 N N . LYS A 1 96 ? 60.514 94.397 74.264 1.00 114.24 93 LYS A N 1
ATOM 730 C CA . LYS A 1 96 ? 59.985 94.090 72.941 1.00 121.92 93 LYS A CA 1
ATOM 731 C C . LYS A 1 96 ? 60.701 92.933 72.236 1.00 110.38 93 LYS A C 1
ATOM 732 O O . LYS A 1 96 ? 60.048 92.143 71.559 1.00 106.30 93 LYS A O 1
ATOM 738 N N . LYS A 1 97 ? 62.022 92.825 72.407 1.00 103.72 94 LYS A N 1
ATOM 739 C CA . LYS A 1 97 ? 62.802 91.731 71.810 1.00 101.22 94 LYS A CA 1
ATOM 740 C C . LYS A 1 97 ? 62.140 90.368 71.990 1.00 103.22 94 LYS A C 1
ATOM 741 O O . LYS A 1 97 ? 62.226 89.506 71.110 1.00 106.03 94 LYS A O 1
ATOM 747 N N . GLY A 1 98 ? 61.509 90.173 73.146 1.00 92.02 95 GLY A N 1
ATOM 748 C CA . GLY A 1 98 ? 60.816 88.936 73.447 1.00 88.83 95 GLY A CA 1
ATOM 749 C C . GLY A 1 98 ? 61.726 87.864 74.010 1.00 83.30 95 GLY A C 1
ATOM 750 O O . GLY A 1 98 ? 62.533 88.123 74.896 1.00 81.01 95 GLY A O 1
ATOM 751 N N . LEU A 1 99 ? 61.582 86.649 73.498 1.00 77.86 96 LEU A N 1
ATOM 752 C CA . LEU A 1 99 ? 62.410 85.537 73.931 1.00 74.04 96 LEU A CA 1
ATOM 753 C C . LEU A 1 99 ? 62.908 84.815 72.709 1.00 75.77 96 LEU A C 1
ATOM 754 O O . LEU A 1 99 ? 62.223 84.774 71.693 1.00 75.55 96 LEU A O 1
ATOM 759 N N . ARG A 1 100 ? 64.095 84.236 72.805 1.00 76.38 97 ARG A N 1
ATOM 760 C CA . ARG A 1 100 ? 64.556 83.340 71.767 1.00 74.60 97 ARG A CA 1
ATOM 761 C C . ARG A 1 100 ? 63.514 82.242 71.607 1.00 79.40 97 ARG A C 1
ATOM 762 O O . ARG A 1 100 ? 62.877 81.815 72.575 1.00 69.38 97 ARG A O 1
ATOM 770 N N . LYS A 1 101 ? 63.330 81.797 70.376 1.00 83.06 98 LYS A N 1
ATOM 771 C CA . LYS A 1 101 ? 62.374 80.751 70.088 1.00 81.06 98 LYS A CA 1
ATOM 772 C C . LYS A 1 101 ? 62.697 79.513 70.919 1.00 80.73 98 LYS A C 1
ATOM 773 O O . LYS A 1 101 ? 61.801 78.868 71.456 1.00 78.00 98 LYS A O 1
ATOM 779 N N . ALA A 1 102 ? 63.987 79.204 71.031 1.00 76.07 99 ALA A N 1
ATOM 780 C CA . ALA A 1 102 ? 64.451 77.997 71.719 1.00 72.65 99 ALA A CA 1
ATOM 781 C C . ALA A 1 102 ? 63.953 77.929 73.145 1.00 73.92 99 ALA A C 1
ATOM 782 O O . ALA A 1 102 ? 63.694 76.854 73.677 1.00 85.32 99 ALA A O 1
ATOM 784 N N . VAL A 1 103 ? 63.838 79.092 73.765 1.00 67.49 100 VAL A N 1
ATOM 785 C CA . VAL A 1 103 ? 63.329 79.191 75.119 1.00 66.90 100 VAL A CA 1
ATOM 786 C C . VAL A 1 103 ? 61.832 78.947 75.153 1.00 75.77 100 VAL A C 1
ATOM 787 O O . VAL A 1 103 ? 61.334 78.217 76.006 1.00 81.67 100 VAL A O 1
ATOM 791 N N . LEU A 1 104 ? 61.108 79.586 74.244 1.00 75.88 101 LEU A N 1
ATOM 792 C CA . LEU A 1 104 ? 59.680 79.356 74.153 1.00 70.61 101 LEU A CA 1
ATOM 793 C C . LEU A 1 104 ? 59.451 77.871 73.951 1.00 73.50 101 LEU A C 1
ATOM 794 O O . LEU A 1 104 ? 58.539 77.287 74.522 1.00 80.61 101 LEU A O 1
ATOM 799 N N . ASP A 1 105 ? 60.293 77.260 73.132 1.00 73.49 102 ASP A N 1
ATOM 800 C CA . ASP A 1 105 ? 60.131 75.856 72.789 1.00 75.60 102 ASP A CA 1
ATOM 801 C C . ASP A 1 105 ? 60.509 74.933 73.931 1.00 83.17 102 ASP A C 1
ATOM 802 O O . ASP A 1 105 ? 59.794 73.979 74.215 1.00 89.47 102 ASP A O 1
ATOM 807 N N . GLY A 1 106 ? 61.632 75.215 74.581 1.00 79.72 103 GLY A N 1
ATOM 808 C CA . GLY A 1 106 ? 62.064 74.425 75.718 1.00 72.29 103 GLY A CA 1
ATOM 809 C C . GLY A 1 106 ? 61.009 74.491 76.802 1.00 73.19 103 GLY A C 1
ATOM 810 O O . GLY A 1 106 ? 60.766 73.540 77.549 1.00 72.88 103 GLY A O 1
ATOM 811 N N . PHE A 1 107 ? 60.364 75.639 76.881 1.00 74.98 104 PHE A N 1
ATOM 812 C CA . PHE A 1 107 ? 59.308 75.832 77.845 1.00 72.85 104 PHE A CA 1
ATOM 813 C C . PHE A 1 107 ? 58.169 74.860 77.566 1.00 76.87 104 PHE A C 1
ATOM 814 O O . PHE A 1 107 ? 57.760 74.095 78.436 1.00 78.72 104 PHE A O 1
ATOM 822 N N . ILE A 1 108 ? 57.669 74.884 76.339 1.00 75.14 105 ILE A N 1
ATOM 823 C CA . ILE A 1 108 ? 56.602 73.982 75.939 1.00 71.62 105 ILE A CA 1
ATOM 824 C C . ILE A 1 108 ? 56.921 72.532 76.270 1.00 75.54 105 ILE A C 1
ATOM 825 O O . ILE A 1 108 ? 56.097 71.817 76.822 1.00 86.79 105 ILE A O 1
ATOM 830 N N . HIS A 1 109 ? 58.124 72.096 75.942 1.00 75.56 106 HIS A N 1
ATOM 831 C CA . HIS A 1 109 ? 58.456 70.686 76.082 1.00 69.70 106 HIS A CA 1
ATOM 832 C C . HIS A 1 109 ? 58.775 70.287 77.497 1.00 74.01 106 HIS A C 1
ATOM 833 O O . HIS A 1 109 ? 58.542 69.144 77.887 1.00 79.64 106 HIS A O 1
ATOM 840 N N . TYR A 1 110 ? 59.297 71.226 78.276 1.00 70.44 107 TYR A N 1
ATOM 841 C CA . TYR A 1 110 ? 59.536 70.942 79.675 1.00 66.26 107 TYR A CA 1
ATOM 842 C C . TYR A 1 110 ? 58.202 70.948 80.415 1.00 76.89 107 TYR A C 1
ATOM 843 O O . TYR A 1 110 ? 57.895 70.049 81.192 1.00 78.71 107 TYR A O 1
ATOM 852 N N . LEU A 1 111 ? 57.399 71.966 80.151 1.00 75.83 108 LEU A N 1
ATOM 853 C CA . LEU A 1 111 ? 56.066 72.029 80.709 1.00 70.96 108 LEU A CA 1
ATOM 854 C C . LEU A 1 111 ? 55.316 70.713 80.528 1.00 73.16 108 LEU A C 1
ATOM 855 O O . LEU A 1 111 ? 54.576 70.281 81.399 1.00 77.25 108 LEU A O 1
ATOM 860 N N . LYS A 1 112 ? 55.494 70.072 79.387 1.00 74.17 109 LYS A N 1
ATOM 861 C CA . LYS A 1 112 ? 54.810 68.808 79.180 1.00 72.03 109 LYS A CA 1
ATOM 862 C C . LYS A 1 112 ? 55.334 67.788 80.180 1.00 73.67 109 LYS A C 1
ATOM 863 O O . LYS A 1 112 ? 54.556 67.117 80.840 1.00 75.79 109 LYS A O 1
ATOM 869 N N . VAL A 1 113 ? 56.656 67.688 80.292 1.00 65.71 110 VAL A N 1
ATOM 870 C CA . VAL A 1 113 ? 57.289 66.823 81.281 1.00 65.28 110 VAL A CA 1
ATOM 871 C C . VAL A 1 113 ? 56.730 67.123 82.674 1.00 79.69 110 VAL A C 1
ATOM 872 O O . VAL A 1 113 ? 56.319 66.221 83.406 1.00 86.27 110 VAL A O 1
ATOM 876 N N . VAL A 1 114 ? 56.716 68.401 83.030 1.00 74.61 111 VAL A N 1
ATOM 877 C CA . VAL A 1 114 ? 56.226 68.834 84.327 1.00 76.27 111 VAL A CA 1
ATOM 878 C C . VAL A 1 114 ? 54.784 68.372 84.591 1.00 77.97 111 VAL A C 1
ATOM 879 O O . VAL A 1 114 ? 54.437 68.000 85.703 1.00 90.46 111 VAL A O 1
ATOM 883 N N . LEU A 1 115 ? 53.9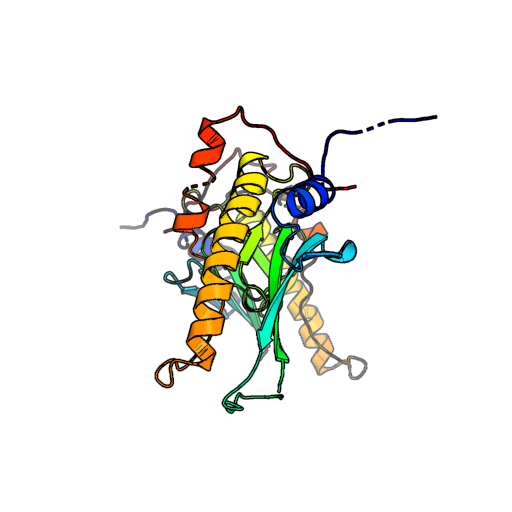49 68.372 83.565 1.00 72.74 112 LEU A N 1
ATOM 884 C CA . LEU A 1 115 ? 52.554 67.996 83.745 1.00 70.50 112 LEU A CA 1
ATOM 885 C C . LEU A 1 115 ? 52.380 66.490 83.710 1.00 79.77 112 LEU A C 1
ATOM 886 O O . LEU A 1 115 ? 51.470 65.949 84.323 1.00 87.96 112 LEU A O 1
ATOM 891 N N . ASP A 1 116 ? 53.245 65.811 82.974 1.00 83.03 113 ASP A N 1
ATOM 892 C CA . ASP A 1 116 ? 53.206 64.366 82.957 1.00 90.05 113 ASP A CA 1
ATOM 893 C C . ASP A 1 116 ? 53.507 63.931 84.374 1.00 93.71 113 ASP A C 1
ATOM 894 O O . ASP A 1 116 ? 52.679 63.314 85.042 1.00 96.65 113 ASP A O 1
ATOM 899 N N . GLU A 1 117 ? 54.707 64.270 84.829 1.00 91.45 114 GLU A N 1
ATOM 900 C CA . GLU A 1 117 ? 55.155 63.870 86.147 1.00 99.03 114 GLU A CA 1
ATOM 901 C C . GLU A 1 117 ? 54.140 64.366 87.168 1.00 97.85 114 GLU A C 1
ATOM 902 O O . GLU A 1 117 ? 53.883 63.714 88.176 1.00 101.91 114 GLU A O 1
ATOM 908 N N . GLY A 1 118 ? 53.538 65.513 86.876 1.00 91.45 115 GLY A N 1
ATOM 909 C CA . GLY A 1 118 ? 52.512 66.072 87.731 1.00 81.42 115 GLY A CA 1
ATOM 910 C C . GLY A 1 118 ? 51.352 65.118 87.903 1.00 79.54 115 GLY A C 1
ATOM 911 O O . GLY A 1 118 ? 51.012 64.733 89.013 1.00 91.42 115 GLY A O 1
ATOM 912 N N . GLN A 1 119 ? 50.745 64.724 86.795 1.00 77.27 116 GLN A N 1
ATOM 913 C CA . GLN A 1 119 ? 49.577 63.857 86.838 1.00 83.03 116 GLN A CA 1
ATOM 914 C C . GLN A 1 119 ? 49.901 62.540 87.538 1.00 91.78 116 GLN A C 1
ATOM 915 O O . GLN A 1 119 ? 49.077 61.994 88.259 1.00 90.91 116 GLN A O 1
ATOM 921 N N . SER A 1 120 ? 51.111 62.038 87.325 1.00 98.16 117 SER A N 1
ATOM 922 C CA . SER A 1 120 ? 51.563 60.834 88.005 1.00 102.18 117 SER A CA 1
ATOM 923 C C . SER A 1 120 ? 51.516 61.069 89.515 1.00 100.76 117 SER A C 1
ATOM 924 O O . SER A 1 120 ? 50.747 60.425 90.221 1.00 100.92 117 SER A O 1
ATOM 927 N N . ASP A 1 121 ? 52.332 62.007 89.989 1.00 89.76 118 ASP A N 1
ATOM 928 C CA . ASP A 1 121 ? 52.388 62.381 91.395 1.00 85.45 118 ASP A CA 1
ATOM 929 C C . ASP A 1 121 ? 51.013 62.618 92.035 1.00 92.74 118 ASP A C 1
ATOM 930 O O . ASP A 1 121 ? 50.815 62.319 93.217 1.00 88.34 118 ASP A O 1
ATOM 935 N N . LEU A 1 122 ? 50.068 63.153 91.262 1.00 92.42 119 LEU A N 1
ATOM 936 C CA . LEU A 1 122 ? 48.726 63.411 91.778 1.00 88.97 119 LEU A CA 1
ATOM 937 C C . LEU A 1 122 ? 47.998 62.120 92.107 1.00 97.67 119 LEU A C 1
ATOM 938 O O . LEU A 1 122 ? 47.505 61.945 93.217 1.00 110.12 119 LEU A O 1
ATOM 943 N N . LEU A 1 123 ? 47.919 61.219 91.137 1.00 94.99 120 LEU A N 1
ATOM 944 C CA . LEU A 1 123 ? 47.333 59.908 91.383 1.00 97.03 120 LEU A CA 1
ATOM 945 C C . LEU A 1 123 ? 48.007 59.188 92.559 1.00 107.74 120 LEU A C 1
ATOM 946 O O . LEU A 1 123 ? 47.343 58.516 93.346 1.00 106.50 120 LEU A O 1
ATOM 951 N N . ASP A 1 124 ? 49.325 59.334 92.671 1.00 119.21 121 ASP A N 1
ATOM 952 C CA . ASP A 1 124 ? 50.079 58.739 93.769 1.00 128.68 121 ASP A CA 1
ATOM 953 C C . ASP A 1 124 ? 49.705 59.407 95.080 1.00 130.40 121 ASP A C 1
ATOM 954 O O . ASP A 1 124 ? 49.699 58.776 96.135 1.00 138.07 121 ASP A O 1
ATOM 959 N N . PHE A 1 125 ? 49.405 60.696 95.007 1.00 121.71 122 PHE A N 1
ATOM 960 C CA . PHE A 1 125 ? 49.017 61.456 96.184 1.00 115.47 122 PHE A CA 1
ATOM 961 C C . PHE A 1 125 ? 47.793 60.841 96.859 1.00 118.01 122 PHE A C 1
ATOM 962 O O . PHE A 1 125 ? 47.802 60.586 98.060 1.00 125.09 122 PHE A O 1
ATOM 970 N N . LEU A 1 126 ? 46.753 60.575 96.075 1.00 109.87 123 LEU A N 1
ATOM 971 C CA . LEU A 1 126 ? 45.465 60.142 96.618 1.00 115.59 123 LEU A CA 1
ATOM 972 C C . LEU A 1 126 ? 45.373 58.664 96.996 1.00 125.55 123 LEU A C 1
ATOM 973 O O . LEU A 1 126 ? 44.323 58.199 97.447 1.00 132.59 123 LEU A O 1
ATOM 978 N N . SER A 1 127 ? 46.457 57.923 96.803 1.00 124.85 124 SER A N 1
ATOM 979 C CA . SER A 1 127 ? 46.419 56.482 97.007 1.00 125.11 124 SER A CA 1
ATOM 980 C C . SER A 1 127 ? 47.604 56.015 97.835 1.00 122.55 124 SER A C 1
ATOM 981 O O . SER A 1 127 ? 47.629 54.885 98.321 1.00 135.69 124 SER A O 1
ATOM 984 N N . ASP A 1 128 ? 48.589 56.889 97.985 1.00 108.88 125 ASP A N 1
ATOM 985 C CA . ASP A 1 128 ? 49.721 56.596 98.841 1.00 125.17 125 ASP A CA 1
ATOM 986 C C . ASP A 1 128 ? 49.511 57.309 100.168 1.00 136.13 125 ASP A C 1
ATOM 987 O O . ASP A 1 128 ? 49.830 58.489 100.305 1.00 133.80 125 ASP A O 1
ATOM 992 N N . GLU A 1 129 ? 48.963 56.589 101.143 1.00 143.86 126 GLU A N 1
ATOM 993 C CA . GLU A 1 129 ? 48.675 57.177 102.441 1.00 150.16 126 GLU A CA 1
ATOM 994 C C . GLU A 1 129 ? 49.906 57.865 103.049 1.00 148.91 126 GLU A C 1
ATOM 995 O O . GLU A 1 129 ? 49.782 58.655 103.988 1.00 150.60 126 GLU A O 1
ATOM 1001 N N . THR A 1 130 ? 51.088 57.584 102.502 1.00 147.59 127 THR A N 1
ATOM 1002 C CA . THR A 1 130 ? 52.330 58.172 103.010 1.00 147.77 127 THR A CA 1
ATOM 1003 C C . THR A 1 130 ? 52.610 59.564 102.437 1.00 136.75 127 THR A C 1
ATOM 1004 O O . THR A 1 130 ? 53.306 60.375 103.059 1.00 138.04 127 THR A O 1
ATOM 1008 N N . ALA A 1 131 ? 52.074 59.832 101.250 1.00 120.04 128 ALA A N 1
ATOM 1009 C CA . ALA A 1 131 ? 52.268 61.120 100.593 1.00 116.21 128 ALA A CA 1
ATOM 1010 C C . ALA A 1 131 ? 51.645 62.247 101.397 1.00 118.77 128 ALA A C 1
ATOM 1011 O O . ALA A 1 131 ? 50.431 62.307 101.556 1.00 126.17 128 ALA A O 1
ATOM 1013 N N . GLU A 1 132 ? 52.482 63.145 101.897 1.00 117.14 129 GLU A N 1
ATOM 1014 C CA . GLU A 1 132 ? 52.005 64.268 102.689 1.00 115.89 129 GLU A CA 1
ATOM 1015 C C . GLU A 1 132 ? 51.442 65.379 101.814 1.00 109.64 129 GLU A C 1
ATOM 1016 O O . GLU A 1 132 ? 50.333 65.851 102.039 1.00 106.81 129 GLU A O 1
ATOM 1022 N N . VAL A 1 133 ? 52.209 65.797 100.813 1.00 108.06 130 VAL A N 1
ATOM 1023 C CA . VAL A 1 133 ? 51.806 66.931 99.993 1.00 102.42 130 VAL A CA 1
ATOM 1024 C C . VAL A 1 133 ? 51.898 66.658 98.502 1.00 93.58 130 VAL A C 1
ATOM 1025 O O . VAL A 1 133 ? 52.646 65.783 98.071 1.00 101.00 130 VAL A O 1
ATOM 1029 N N . PHE A 1 134 ? 51.097 67.386 97.727 1.00 85.95 131 PHE A N 1
ATOM 1030 C CA . PHE A 1 134 ? 51.219 67.379 96.276 1.00 90.71 131 PHE A CA 1
ATOM 1031 C C . PHE A 1 134 ? 51.374 68.779 95.686 1.00 93.32 131 PHE A C 1
ATOM 1032 O O . PHE A 1 134 ? 50.595 69.689 95.978 1.00 90.99 131 PHE A O 1
ATOM 1040 N N . GLU A 1 135 ? 52.378 68.928 94.832 1.00 86.55 132 GLU A N 1
ATOM 1041 C CA . GLU A 1 135 ? 52.556 70.144 94.069 1.00 82.16 132 GLU A CA 1
ATOM 1042 C C . GLU A 1 135 ? 53.262 69.826 92.761 1.00 90.55 132 GLU A C 1
ATOM 1043 O O . GLU A 1 135 ? 53.561 68.669 92.460 1.00 87.27 132 GLU A O 1
ATOM 1049 N N . LEU A 1 136 ? 53.510 70.870 91.981 1.00 90.95 133 LEU A N 1
ATOM 1050 C CA . LEU A 1 136 ? 54.205 70.747 90.715 1.00 77.36 133 LEU A CA 1
ATOM 1051 C C . LEU A 1 136 ? 55.657 71.152 90.907 1.00 85.05 133 LEU A C 1
ATOM 1052 O O . LEU A 1 136 ? 55.964 72.056 91.686 1.00 95.67 133 LEU A O 1
ATOM 1057 N N . HIS A 1 137 ? 56.557 70.483 90.202 1.00 80.53 134 HIS A N 1
ATOM 1058 C CA . HIS A 1 137 ? 57.974 70.755 90.377 1.00 82.44 134 HIS A CA 1
ATOM 1059 C C . HIS A 1 137 ? 58.619 71.290 89.115 1.00 79.73 134 HIS A C 1
ATOM 1060 O O . HIS A 1 137 ? 58.651 70.620 88.086 1.00 83.64 134 HIS A O 1
ATOM 1067 N N . TRP A 1 138 ? 59.127 72.511 89.206 1.00 68.42 135 TRP A N 1
ATOM 1068 C CA . TRP A 1 138 ? 59.810 73.126 88.091 1.00 69.99 135 TRP A CA 1
ATOM 1069 C C . TRP A 1 138 ? 61.296 73.229 88.413 1.00 78.64 135 TRP A C 1
ATOM 1070 O O . TRP A 1 138 ? 61.716 74.110 89.150 1.00 89.65 135 TRP A O 1
ATOM 1081 N N . GLU A 1 139 ? 62.078 72.302 87.874 1.00 80.64 136 GLU A N 1
ATOM 1082 C CA . GLU A 1 139 ? 63.525 72.287 88.055 1.00 79.74 136 GLU A CA 1
ATOM 1083 C C . GLU A 1 139 ? 64.210 73.050 86.937 1.00 80.00 136 GLU A C 1
ATOM 1084 O O . GLU A 1 139 ? 64.331 72.558 85.822 1.00 89.09 136 GLU A O 1
ATOM 1090 N N . PRO A 1 140 ? 64.678 74.256 87.238 1.00 70.72 137 PRO A N 1
ATOM 1091 C CA . PRO A 1 140 ? 65.387 75.137 86.301 1.00 63.13 137 PRO A CA 1
ATOM 1092 C C . PRO A 1 140 ? 66.430 74.381 85.486 1.00 71.67 137 PRO A C 1
ATOM 1093 O O . PRO A 1 140 ? 66.489 74.532 84.268 1.00 82.54 137 PRO A O 1
ATOM 1097 N N . ALA A 1 141 ? 67.240 73.569 86.156 1.00 67.92 138 ALA A N 1
ATOM 1098 C CA . ALA A 1 141 ? 68.253 72.774 85.475 1.00 66.71 138 ALA A CA 1
ATOM 1099 C C . ALA A 1 141 ? 67.670 71.867 84.383 1.00 76.25 138 ALA A C 1
ATOM 1100 O O . ALA A 1 141 ? 68.318 71.615 83.373 1.00 82.08 138 ALA A O 1
ATOM 1102 N N . ASP A 1 142 ? 66.459 71.366 84.593 1.00 80.84 139 ASP A N 1
ATOM 1103 C CA . ASP A 1 142 ? 65.799 70.538 83.590 1.00 82.91 139 ASP A CA 1
ATOM 1104 C C . ASP A 1 142 ? 65.204 71.397 82.490 1.00 79.35 139 ASP A C 1
ATOM 1105 O O . ASP A 1 142 ? 65.102 70.977 81.340 1.00 84.59 139 ASP A O 1
ATOM 1110 N N . PHE A 1 143 ? 64.794 72.599 82.868 1.00 71.36 140 PHE A N 1
ATOM 1111 C CA . PHE A 1 143 ? 64.297 73.579 81.929 1.00 57.27 140 PHE A CA 1
ATOM 1112 C C . PHE A 1 143 ? 65.436 73.985 81.007 1.00 69.34 140 PHE A C 1
ATOM 1113 O O . PHE A 1 143 ? 65.332 73.857 79.786 1.00 73.55 140 PHE A O 1
ATOM 1121 N N . GLU A 1 144 ? 66.532 74.454 81.598 1.00 72.07 141 GLU A N 1
ATOM 1122 C CA . GLU A 1 144 ? 67.713 74.822 80.831 1.00 75.57 141 GLU A CA 1
ATOM 1123 C C . GLU A 1 144 ? 68.148 73.730 79.855 1.00 75.12 141 GLU A C 1
ATOM 1124 O O . GLU A 1 144 ? 68.529 74.011 78.726 1.00 85.68 141 GLU A O 1
ATOM 1130 N N . ALA A 1 145 ? 68.117 72.484 80.307 1.00 67.13 142 ALA A N 1
ATOM 1131 C CA . ALA A 1 145 ? 68.569 71.372 79.487 1.00 63.29 142 ALA A CA 1
ATOM 1132 C C . ALA A 1 145 ? 67.635 71.201 78.309 1.00 71.67 142 ALA A C 1
ATOM 1133 O O . ALA A 1 145 ? 68.070 70.843 77.228 1.00 77.61 142 ALA A O 1
ATOM 1143 N N . ILE A 1 147 ? 65.888 73.622 76.823 1.00 70.25 144 ILE A N 1
ATOM 1144 C CA . ILE A 1 147 ? 66.299 74.703 75.947 1.00 65.13 144 ILE A CA 1
ATOM 1145 C C . ILE A 1 147 ? 67.572 74.360 75.167 1.00 74.66 144 ILE A C 1
ATOM 1146 O O . ILE A 1 147 ? 67.628 74.548 73.954 1.00 77.56 144 ILE A O 1
ATOM 1151 N N . LYS A 1 148 ? 68.590 73.855 75.860 1.00 74.05 145 LYS A N 1
ATOM 1152 C CA . LYS A 1 148 ? 69.831 73.448 75.203 1.00 72.90 145 LYS A CA 1
ATOM 1153 C C . LYS A 1 148 ? 69.544 72.431 74.115 1.00 74.90 145 LYS A C 1
ATOM 1154 O O . LYS A 1 148 ? 70.148 72.454 73.048 1.00 90.08 145 LYS A O 1
ATOM 1160 N N . LYS A 1 149 ? 68.627 71.521 74.403 1.00 72.96 146 LYS A N 1
ATOM 1161 C CA . LYS A 1 149 ? 68.355 70.410 73.511 1.00 80.85 146 LYS A CA 1
ATOM 1162 C C . LYS A 1 149 ? 67.687 70.889 72.221 1.00 89.09 146 LYS A C 1
ATOM 1163 O O . LYS A 1 149 ? 67.910 70.323 71.148 1.00 89.23 146 LYS A O 1
ATOM 1169 N N . VAL A 1 150 ? 66.882 71.940 72.341 1.00 88.54 147 VAL A N 1
ATOM 1170 C CA . VAL A 1 150 ? 66.261 72.591 71.196 1.00 85.71 147 VAL A CA 1
ATOM 1171 C C . VAL A 1 150 ? 67.263 73.520 70.493 1.00 89.97 147 VAL A C 1
ATOM 1172 O O . VAL A 1 150 ? 67.330 73.578 69.269 1.00 91.12 147 VAL A O 1
ATOM 1176 N N . ALA A 1 151 ? 68.050 74.242 71.278 1.00 92.32 148 ALA A N 1
ATOM 1177 C CA . ALA A 1 151 ? 68.987 75.215 70.734 1.00 105.84 148 ALA A CA 1
ATOM 1178 C C . ALA A 1 151 ? 70.057 74.591 69.831 1.00 128.30 148 ALA A C 1
ATOM 1179 O O . ALA A 1 151 ? 70.835 75.303 69.189 1.00 140.24 148 ALA A O 1
ATOM 1181 N N . GLU A 1 152 ? 70.095 73.264 69.778 1.00 133.97 149 GLU A N 1
ATOM 1182 C CA . GLU A 1 152 ? 71.038 72.568 68.909 1.00 140.16 149 GLU A CA 1
ATOM 1183 C C . GLU A 1 152 ? 70.333 72.003 67.686 1.00 136.47 149 GLU A C 1
ATOM 1184 O O . GLU A 1 152 ? 70.974 71.584 66.726 1.00 140.39 149 GLU A O 1
ATOM 1190 N N . THR A 1 153 ? 69.006 71.997 67.733 1.00 133.82 150 THR A N 1
ATOM 1191 C CA . THR A 1 153 ? 68.189 71.548 66.614 1.00 143.31 150 THR A CA 1
ATOM 1192 C C . THR A 1 153 ? 68.091 72.613 65.528 1.00 147.12 150 THR A C 1
ATOM 1193 O O . THR A 1 153 ? 68.118 72.303 64.336 1.00 151.32 150 THR A O 1
ATOM 1197 N N . GLU A 1 154 ? 67.974 73.869 65.949 1.00 141.15 151 GLU A N 1
ATOM 1198 C CA . GLU A 1 154 ? 67.676 74.955 65.028 1.00 139.43 151 GLU A CA 1
ATOM 1199 C C . GLU A 1 154 ? 68.521 76.206 65.262 1.00 133.07 151 GLU A C 1
ATOM 1200 O O . GLU A 1 154 ? 69.289 76.281 66.224 1.00 127.01 151 GLU A O 1
ATOM 1206 N N . LYS A 1 155 ? 68.363 77.181 64.367 1.00 130.52 152 LYS A N 1
ATOM 1207 C CA . LYS A 1 155 ? 69.141 78.417 64.394 1.00 126.38 152 LYS A CA 1
ATOM 1208 C C . LYS A 1 155 ? 68.413 79.489 65.195 1.00 110.63 152 LYS A C 1
ATOM 1209 O O . LYS A 1 155 ? 67.196 79.650 65.075 1.00 110.37 152 LYS A O 1
ATOM 1215 N N A GLU A 1 156 ? 69.165 80.223 66.008 0.64 102.51 153 GLU A N 1
ATOM 1216 N N B GLU A 1 156 ? 69.166 80.225 66.005 0.36 102.95 153 GLU A N 1
ATOM 1217 C CA A GLU A 1 156 ? 68.577 81.222 66.887 0.64 99.01 153 GLU A CA 1
ATOM 1218 C CA B GLU A 1 156 ? 68.596 81.239 66.884 0.36 99.01 153 GLU A CA 1
ATOM 1219 C C A GLU A 1 156 ? 67.577 82.087 66.142 0.64 100.09 153 GLU A C 1
ATOM 1220 C C B GLU A 1 156 ? 67.599 82.133 66.159 0.36 100.05 153 GLU A C 1
ATOM 1221 O O A GLU A 1 156 ? 67.819 82.503 65.014 0.64 104.61 153 GLU A O 1
ATOM 1222 O O B GLU A 1 156 ? 67.866 82.620 65.063 0.36 104.34 153 GLU A O 1
ATOM 1233 N N . GLN A 1 157 ? 66.446 82.341 66.783 1.00 94.48 154 GLN A N 1
ATOM 1234 C CA . GLN A 1 157 ? 65.412 83.180 66.220 1.00 86.90 154 GLN A CA 1
ATOM 1235 C C . GLN A 1 157 ? 64.641 83.742 67.391 1.00 89.10 154 GLN A C 1
ATOM 1236 O O . GLN A 1 157 ? 64.334 83.025 68.340 1.00 96.07 154 GLN A O 1
ATOM 1242 N N . TRP A 1 158 ? 64.342 85.031 67.340 1.00 89.48 155 TRP A N 1
ATOM 1243 C CA . TRP A 1 158 ? 63.658 85.685 68.446 1.00 74.40 155 TRP A CA 1
ATOM 1244 C C . TRP A 1 158 ? 62.201 85.851 68.138 1.00 74.92 155 TRP A C 1
ATOM 1245 O O . TRP A 1 158 ? 61.810 86.024 66.990 1.00 96.24 155 TRP A O 1
ATOM 1256 N N . ILE A 1 159 ? 61.393 85.797 69.179 1.00 81.78 156 ILE A N 1
ATOM 1257 C CA . ILE A 1 159 ? 59.961 85.903 69.029 1.00 83.35 156 ILE A CA 1
ATOM 1258 C C . ILE A 1 159 ? 59.492 87.012 69.934 1.00 87.80 156 ILE A C 1
ATOM 1259 O O . ILE A 1 159 ? 59.486 86.874 71.153 1.00 82.28 156 ILE A O 1
ATOM 1264 N N . ALA A 1 160 ? 59.122 88.123 69.312 1.00 91.73 157 ALA A N 1
ATOM 1265 C CA . ALA A 1 160 ? 58.899 89.367 70.020 1.00 90.53 157 ALA A CA 1
ATOM 1266 C C . ALA A 1 160 ? 57.631 89.361 70.842 1.00 92.43 157 ALA A C 1
ATOM 1267 O O . ALA A 1 160 ? 56.820 88.441 70.767 1.00 101.08 157 ALA A O 1
ATOM 1269 N N . TYR A 1 161 ? 57.474 90.414 71.628 1.00 91.70 158 TYR A N 1
ATOM 1270 C CA . TYR A 1 161 ? 56.293 90.600 72.443 1.00 92.01 158 TYR A CA 1
ATOM 1271 C C . TYR A 1 161 ? 55.297 91.455 71.670 1.00 113.63 158 TYR A C 1
ATOM 1272 O O . TYR A 1 161 ? 55.678 92.430 71.020 1.00 125.63 158 TYR A O 1
ATOM 1281 N N . PRO A 1 162 ? 54.014 91.075 71.728 1.00 114.20 159 PRO A N 1
ATOM 1282 C CA . PRO A 1 162 ? 52.886 91.747 71.078 1.00 115.38 159 PRO A CA 1
ATOM 1283 C C . PRO A 1 162 ? 52.906 93.275 71.235 1.00 124.64 159 PRO A C 1
ATOM 1284 O O . PRO A 1 162 ? 53.528 93.796 72.156 1.00 122.85 159 PRO A O 1
ATOM 1288 N N . SER A 1 163 ? 52.221 93.980 70.339 1.00 139.73 160 SER A N 1
ATOM 1289 C CA . SER A 1 163 ? 52.153 95.437 70.398 1.00 146.31 160 SER A CA 1
ATOM 1290 C C . SER A 1 163 ? 50.706 95.922 70.354 1.00 143.14 160 SER A C 1
ATOM 1291 O O . SER A 1 163 ? 49.867 95.335 69.670 1.00 137.62 160 SER A O 1
ATOM 1294 N N . SER B 1 1 ? 95.854 105.289 104.083 1.00 214.14 -2 SER B N 1
ATOM 1295 C CA . SER B 1 1 ? 97.100 104.656 103.666 1.00 216.50 -2 SER B CA 1
ATOM 1296 C C . SER B 1 1 ? 96.840 103.327 102.956 1.00 228.70 -2 SER B C 1
ATOM 1297 O O . SER B 1 1 ? 96.824 103.259 101.727 1.00 229.38 -2 SER B O 1
ATOM 1300 N N . ASN B 1 2 ? 96.629 102.276 103.740 1.00 236.18 -1 ASN B N 1
ATOM 1301 C CA . ASN B 1 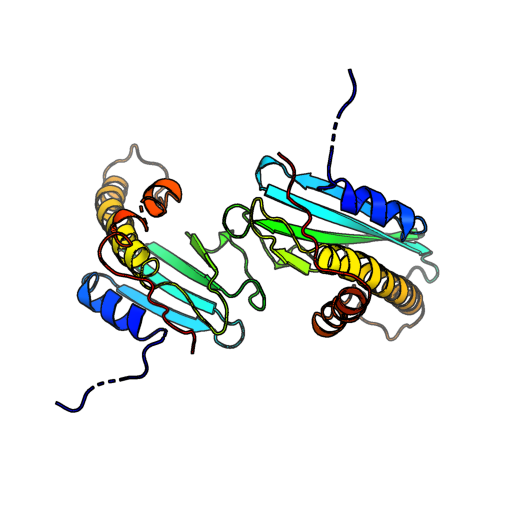2 ? 96.405 100.941 103.195 1.00 238.08 -1 ASN B CA 1
ATOM 1302 C C . ASN B 1 2 ? 94.945 100.654 102.849 1.00 233.02 -1 ASN B C 1
ATOM 1303 O O . ASN B 1 2 ? 94.265 99.905 103.549 1.00 235.36 -1 ASN B O 1
ATOM 1308 N N . ALA B 1 3 ? 94.468 101.246 101.760 1.00 225.99 0 ALA B N 1
ATOM 1309 C CA . ALA B 1 3 ? 93.091 101.036 101.328 1.00 213.29 0 ALA B CA 1
ATOM 1310 C C . ALA B 1 3 ? 93.032 100.433 99.929 1.00 199.35 0 ALA B C 1
ATOM 1311 O O . ALA B 1 3 ? 93.439 101.062 98.953 1.00 200.36 0 ALA B O 1
ATOM 1321 N N . LYS B 1 5 ? 90.382 97.700 97.558 1.00 169.05 2 LYS B N 1
ATOM 1322 C CA . LYS B 1 5 ? 89.184 96.874 97.495 1.00 169.74 2 LYS B CA 1
ATOM 1323 C C . LYS B 1 5 ? 89.030 96.108 96.189 1.00 169.08 2 LYS B C 1
ATOM 1324 O O . LYS B 1 5 ? 89.736 96.356 95.208 1.00 168.89 2 LYS B O 1
ATOM 1330 N N . LYS B 1 6 ? 88.086 95.171 96.201 1.00 170.35 3 LYS B N 1
ATOM 1331 C CA . LYS B 1 6 ? 87.534 94.598 94.982 1.00 170.31 3 LYS B CA 1
ATOM 1332 C C . LYS B 1 6 ? 86.279 95.394 94.650 1.00 165.51 3 LYS B C 1
ATOM 1333 O O . LYS B 1 6 ? 85.398 95.555 95.498 1.00 157.79 3 LYS B O 1
ATOM 1339 N N . ALA B 1 7 ? 86.195 95.893 93.421 1.00 167.31 4 ALA B N 1
ATOM 1340 C CA . ALA B 1 7 ? 85.053 96.707 93.015 1.00 162.07 4 ALA B CA 1
ATOM 1341 C C . ALA B 1 7 ? 83.812 95.872 92.662 1.00 153.69 4 ALA B C 1
ATOM 1342 O O . ALA B 1 7 ? 83.688 95.347 91.552 1.00 151.51 4 ALA B O 1
ATOM 1344 N N . THR B 1 8 ? 82.904 95.754 93.624 1.00 143.28 5 THR B N 1
ATOM 1345 C CA . THR B 1 8 ? 81.628 95.094 93.405 1.00 137.38 5 THR B CA 1
ATOM 1346 C C . THR B 1 8 ? 80.530 96.144 93.475 1.00 138.21 5 THR B C 1
ATOM 1347 O O . THR B 1 8 ? 80.789 97.291 93.832 1.00 141.74 5 THR B O 1
ATOM 1359 N N . LEU B 1 10 ? 78.489 96.098 95.566 1.00 140.30 7 LEU B N 1
ATOM 1360 C CA . LEU B 1 10 ? 78.417 96.267 97.005 1.00 136.74 7 LEU B CA 1
ATOM 1361 C C . LEU B 1 10 ? 79.319 97.408 97.486 1.00 135.47 7 LEU B C 1
ATOM 1362 O O . LEU B 1 10 ? 78.842 98.453 97.934 1.00 131.83 7 LEU B O 1
ATOM 1367 N N . THR B 1 11 ? 80.625 97.203 97.390 1.00 129.53 8 THR B N 1
ATOM 1368 C CA . THR B 1 11 ? 81.563 98.233 97.779 1.00 135.69 8 THR B CA 1
ATOM 1369 C C . THR B 1 11 ? 81.183 99.550 97.116 1.00 141.36 8 THR B C 1
ATOM 1370 O O . THR B 1 11 ? 81.169 100.593 97.768 1.00 153.23 8 THR B O 1
ATOM 1374 N N . TYR B 1 12 ? 80.868 99.503 95.825 1.00 135.61 9 TYR B N 1
ATOM 1375 C CA . TYR B 1 12 ? 80.547 100.720 95.085 1.00 140.23 9 TYR B CA 1
ATOM 1376 C C . TYR B 1 12 ? 79.372 101.449 95.706 1.00 141.51 9 TYR B C 1
ATOM 1377 O O . TYR B 1 12 ? 79.400 102.668 95.873 1.00 147.09 9 TYR B O 1
ATOM 1386 N N . LEU B 1 13 ? 78.329 100.696 96.030 1.00 137.83 10 LEU B N 1
ATOM 1387 C CA . LEU B 1 13 ? 77.162 101.275 96.673 1.00 136.93 10 LEU B CA 1
ATOM 1388 C C . LEU B 1 13 ? 77.559 101.842 98.019 1.00 136.31 10 LEU B C 1
ATOM 1389 O O . LEU B 1 13 ? 77.244 102.986 98.326 1.00 136.67 10 LEU B O 1
ATOM 1394 N N . GLU B 1 14 ? 78.258 101.037 98.813 1.00 142.21 11 GLU B N 1
ATOM 1395 C CA . GLU B 1 14 ? 78.846 101.509 100.063 1.00 153.03 11 GLU B CA 1
ATOM 1396 C C . GLU B 1 14 ? 79.426 102.907 99.905 1.00 145.49 11 GLU B C 1
ATOM 1397 O O . GLU B 1 14 ? 78.920 103.878 100.470 1.00 136.31 11 GLU B O 1
ATOM 1403 N N . GLU B 1 15 ? 80.491 102.994 99.121 1.00 148.42 12 GLU B N 1
ATOM 1404 C CA . GLU B 1 15 ? 81.188 104.246 98.891 1.00 158.68 12 GLU B CA 1
ATOM 1405 C C . GLU B 1 15 ? 80.253 105.360 98.451 1.00 159.65 12 GLU B C 1
ATOM 1406 O O . GLU B 1 15 ? 80.209 106.420 99.068 1.00 168.48 12 GLU B O 1
ATOM 1412 N N . GLN B 1 16 ? 79.502 105.119 97.386 1.00 154.97 13 GLN B N 1
ATOM 1413 C CA . GLN B 1 16 ? 78.621 106.141 96.837 1.00 158.79 13 GLN B CA 1
ATOM 1414 C C . GLN B 1 16 ? 77.505 106.534 97.815 1.00 158.58 13 GLN B C 1
ATOM 1415 O O . GLN B 1 16 ? 76.946 107.628 97.718 1.00 155.62 13 GLN B O 1
ATOM 1421 N N . LEU B 1 17 ? 77.191 105.643 98.755 1.00 160.25 14 LEU B N 1
ATOM 1422 C CA . LEU B 1 17 ? 76.136 105.896 99.739 1.00 159.18 14 LEU B CA 1
ATOM 1423 C C . LEU B 1 17 ? 76.640 106.691 100.938 1.00 169.88 14 LEU B C 1
ATOM 1424 O O . LEU B 1 17 ? 75.854 107.184 101.747 1.00 173.21 14 LEU B O 1
ATOM 1429 N N . GLU B 1 18 ? 77.955 106.803 101.060 1.00 172.93 15 GLU B N 1
ATOM 1430 C CA . GLU B 1 18 ? 78.536 107.587 102.133 1.00 173.54 15 GLU B CA 1
ATOM 1431 C C . GLU B 1 18 ? 79.096 108.874 101.549 1.00 175.61 15 GLU B C 1
ATOM 1432 O O . GLU B 1 18 ? 79.353 109.836 102.269 1.00 184.62 15 GLU B O 1
ATOM 1438 N N . LYS B 1 19 ? 79.262 108.891 100.232 1.00 171.94 16 LYS B N 1
ATOM 1439 C CA . LYS B 1 19 ? 79.844 110.043 99.555 1.00 174.93 16 LYS B CA 1
ATOM 1440 C C . LYS B 1 19 ? 78.780 110.927 98.915 1.00 175.28 16 LYS B C 1
ATOM 1441 O O . LYS B 1 19 ? 79.077 112.018 98.438 1.00 178.36 16 LYS B O 1
ATOM 1447 N N . HIS B 1 20 ? 77.541 110.459 98.903 1.00 174.63 17 HIS B N 1
ATOM 1448 C CA . HIS B 1 20 ? 76.456 111.261 98.353 1.00 182.75 17 HIS B CA 1
ATOM 1449 C C . HIS B 1 20 ? 75.250 111.297 99.283 1.00 184.91 17 HIS B C 1
ATOM 1450 O O . HIS B 1 20 ? 74.389 112.166 99.159 1.00 181.57 17 HIS B O 1
ATOM 1457 N N . LEU B 1 21 ? 75.193 110.356 100.220 1.00 189.56 18 LEU B N 1
ATOM 1458 C CA . LEU B 1 21 ? 74.061 110.272 101.137 1.00 190.45 18 LEU B CA 1
ATOM 1459 C C . LEU B 1 21 ? 74.478 109.789 102.527 1.00 190.35 18 LEU B C 1
ATOM 1460 O O . LEU B 1 21 ? 74.027 108.742 102.996 1.00 184.55 18 LEU B O 1
ATOM 1465 N N . GLY B 1 22 ? 75.339 110.562 103.181 1.00 193.39 19 GLY B N 1
ATOM 1466 C CA . GLY B 1 22 ? 75.830 110.205 104.499 1.00 191.90 19 GLY B CA 1
ATOM 1467 C C . GLY B 1 22 ? 74.976 110.781 105.608 1.00 190.40 19 GLY B C 1
ATOM 1468 O O . GLY B 1 22 ? 75.233 110.537 106.787 1.00 191.40 19 GLY B O 1
ATOM 1469 N N . ASP B 1 23 ? 73.957 111.547 105.229 1.00 189.79 20 ASP B N 1
ATOM 1470 C CA . ASP B 1 23 ? 73.081 112.192 106.202 1.00 189.83 20 ASP B CA 1
ATOM 1471 C C . ASP B 1 23 ? 71.999 111.240 106.698 1.00 183.03 20 ASP B C 1
ATOM 1472 O O . ASP B 1 23 ? 71.355 111.498 107.715 1.00 180.04 20 ASP B O 1
ATOM 1477 N N . TYR B 1 24 ? 71.798 110.141 105.980 1.00 173.44 21 TYR B N 1
ATOM 1478 C CA . TYR B 1 24 ? 70.669 109.266 106.257 1.00 163.91 21 TYR B CA 1
ATOM 1479 C C . TYR B 1 24 ? 71.080 107.928 106.862 1.00 171.01 21 TYR B C 1
ATOM 1480 O O . TYR B 1 24 ? 72.247 107.532 106.785 1.00 172.08 21 TYR B O 1
ATOM 1489 N N . GLU B 1 25 ? 70.109 107.244 107.468 1.00 174.14 22 GLU B N 1
ATOM 1490 C CA . GLU B 1 25 ? 70.311 105.889 107.977 1.00 177.97 22 GLU B CA 1
ATOM 1491 C C . GLU B 1 25 ? 70.131 104.878 106.850 1.00 177.66 22 GLU B C 1
ATOM 1492 O O . GLU B 1 25 ? 69.405 103.890 106.986 1.00 177.58 22 GLU B O 1
ATOM 1498 N N . VAL B 1 26 ? 70.799 105.142 105.733 1.00 174.08 23 VAL B N 1
ATOM 1499 C CA . VAL B 1 26 ? 70.759 104.258 104.579 1.00 164.81 23 VAL B CA 1
ATOM 1500 C C . VAL B 1 26 ? 71.661 103.046 104.805 1.00 156.63 23 VAL B C 1
ATOM 1501 O O . VAL B 1 26 ? 72.878 103.176 104.905 1.00 155.28 23 VAL B O 1
ATOM 1505 N N . GLY B 1 27 ? 71.057 101.868 104.899 1.00 154.57 24 GLY B N 1
ATOM 1506 C CA . GLY B 1 27 ? 71.803 100.649 105.153 1.00 153.67 24 GLY B CA 1
ATOM 1507 C C . GLY B 1 27 ? 71.747 99.657 104.005 1.00 145.58 24 GLY B C 1
ATOM 1508 O O . GLY B 1 27 ? 70.964 99.822 103.070 1.00 144.26 24 GLY B O 1
ATOM 1509 N N . LEU B 1 28 ? 72.582 98.624 104.083 1.00 138.33 25 LEU B N 1
ATOM 1510 C CA . LEU B 1 28 ? 72.657 97.598 103.046 1.00 135.47 25 LEU B CA 1
ATOM 1511 C C . LEU B 1 28 ? 72.526 96.189 103.622 1.00 140.53 25 LEU B C 1
ATOM 1512 O O . LEU B 1 28 ? 73.188 95.843 104.601 1.00 153.48 25 LEU B O 1
ATOM 1517 N N . ASP B 1 29 ? 71.674 95.377 103.005 1.00 130.97 26 ASP B N 1
ATOM 1518 C CA . ASP B 1 29 ? 71.524 93.983 103.395 1.00 132.93 26 ASP B CA 1
ATOM 1519 C C . ASP B 1 29 ? 71.827 93.063 102.199 1.00 136.55 26 ASP B C 1
ATOM 1520 O O . ASP B 1 29 ? 71.222 93.198 101.135 1.00 135.18 26 ASP B O 1
ATOM 1525 N N . TRP B 1 30 ? 72.778 92.145 102.368 1.00 136.64 27 TRP B N 1
ATOM 1526 C CA . TRP B 1 30 ? 73.152 91.229 101.290 1.00 133.60 27 TRP B CA 1
ATOM 1527 C C . TRP B 1 30 ? 72.673 89.810 101.570 1.00 140.51 27 TRP B C 1
ATOM 1528 O O . TRP B 1 30 ? 73.292 89.079 102.347 1.00 145.58 27 TRP B O 1
ATOM 1539 N N . ASP B 1 31 ? 71.569 89.432 100.930 1.00 135.32 28 ASP B N 1
ATOM 1540 C CA . ASP B 1 31 ? 71.015 88.092 101.070 1.00 128.79 28 ASP B CA 1
ATOM 1541 C C . ASP B 1 31 ? 71.600 87.201 99.981 1.00 133.71 28 ASP B C 1
ATOM 1542 O O . ASP B 1 31 ? 70.912 86.814 99.040 1.00 140.53 28 ASP B O 1
ATOM 1547 N N . ARG B 1 32 ? 72.880 86.879 100.118 1.00 137.69 29 ARG B N 1
ATOM 1548 C CA . ARG B 1 32 ? 73.604 86.174 99.067 1.00 148.85 29 ARG B CA 1
ATOM 1549 C C . ARG B 1 32 ? 72.978 84.831 98.676 1.00 143.26 29 ARG B C 1
ATOM 1550 O O . ARG B 1 32 ? 73.208 84.334 97.569 1.00 135.30 29 ARG B O 1
ATOM 1558 N N . LYS B 1 33 ? 72.195 84.245 99.578 1.00 142.40 30 LYS B N 1
ATOM 1559 C CA . LYS B 1 33 ? 71.557 82.971 99.281 1.00 145.45 30 LYS B CA 1
ATOM 1560 C C . LYS B 1 33 ? 70.498 83.173 98.212 1.00 138.11 30 LYS B C 1
ATOM 1561 O O . LYS B 1 33 ? 70.312 82.331 97.330 1.00 131.55 30 LYS B O 1
ATOM 1567 N N . ASN B 1 34 ? 69.806 84.303 98.303 1.00 134.10 31 ASN B N 1
ATOM 1568 C CA . ASN B 1 34 ? 68.769 84.655 97.347 1.00 119.54 31 ASN B CA 1
ATOM 1569 C C . ASN B 1 34 ? 69.260 85.733 96.400 1.00 113.40 31 ASN B C 1
ATOM 1570 O O . ASN B 1 34 ? 68.477 86.526 95.890 1.00 108.77 31 ASN B O 1
ATOM 1575 N N . HIS B 1 35 ? 70.572 85.750 96.194 1.00 118.30 32 HIS B N 1
ATOM 1576 C CA . HIS B 1 35 ? 71.242 86.651 95.257 1.00 116.17 32 HIS B CA 1
ATOM 1577 C C . HIS B 1 35 ? 70.664 88.053 95.191 1.00 116.31 32 HIS B C 1
ATOM 1578 O O . HIS B 1 35 ? 70.509 88.616 94.108 1.00 118.34 32 HIS B O 1
ATOM 1585 N N . THR B 1 36 ? 70.370 88.625 96.351 1.00 110.42 33 THR B N 1
ATOM 1586 C CA . THR B 1 36 ? 69.745 89.938 96.394 1.00 115.43 33 THR B CA 1
ATOM 1587 C C . THR B 1 36 ? 70.506 90.952 97.253 1.00 118.33 33 THR B C 1
ATOM 1588 O O . THR B 1 36 ? 71.206 90.586 98.198 1.00 123.36 33 THR B O 1
ATOM 1592 N N . ILE B 1 37 ? 70.374 92.227 96.902 1.00 112.49 34 ILE B N 1
ATOM 1593 C CA . ILE B 1 37 ? 70.958 93.306 97.693 1.00 117.03 34 ILE B CA 1
ATOM 1594 C C . ILE B 1 37 ? 69.954 94.421 97.970 1.00 117.75 34 ILE B C 1
ATOM 1595 O O . ILE B 1 37 ? 69.556 95.163 97.069 1.00 119.95 34 ILE B O 1
ATOM 1600 N N . GLU B 1 38 ? 69.557 94.528 99.231 1.00 112.78 35 GLU B N 1
ATOM 1601 C CA . GLU B 1 38 ? 68.575 95.512 99.653 1.00 115.26 35 GLU B CA 1
ATOM 1602 C C . GLU B 1 38 ? 69.240 96.790 100.161 1.00 118.11 35 GLU B C 1
ATOM 1603 O O . GLU B 1 38 ? 70.254 96.747 100.857 1.00 113.35 35 GLU B O 1
ATOM 1609 N N . VAL B 1 39 ? 68.669 97.930 99.796 1.00 116.27 36 VAL B N 1
ATOM 1610 C CA . VAL B 1 39 ? 69.103 99.193 100.359 1.00 120.45 36 VAL B CA 1
ATOM 1611 C C . VAL B 1 39 ? 68.092 99.647 101.405 1.00 132.36 36 VAL B C 1
ATOM 1612 O O . VAL B 1 39 ? 67.235 100.493 101.139 1.00 131.69 36 VAL B O 1
ATOM 1616 N N . ILE B 1 40 ? 68.186 99.054 102.591 1.00 138.65 37 ILE B N 1
ATOM 1617 C CA . ILE B 1 40 ? 67.349 99.450 103.711 1.00 135.49 37 ILE B CA 1
ATOM 1618 C C . ILE B 1 40 ? 67.555 100.936 103.960 1.00 134.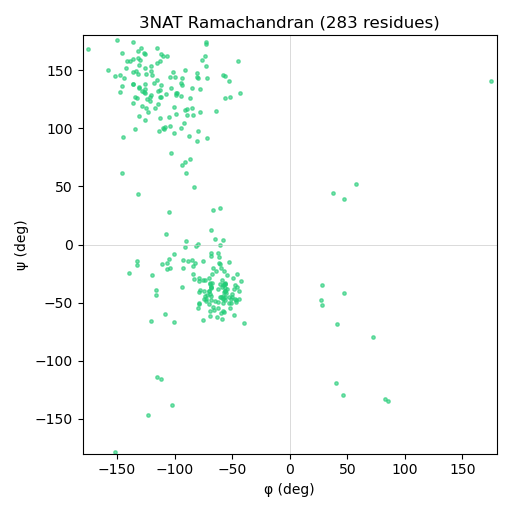12 37 ILE B C 1
ATOM 1619 O O . ILE B 1 40 ? 68.684 101.394 104.111 1.00 139.26 37 ILE B O 1
ATOM 1624 N N . VAL B 1 41 ? 66.470 101.697 103.991 1.00 129.01 38 VAL B N 1
ATOM 1625 C CA . VAL B 1 41 ? 66.573 103.127 104.260 1.00 130.94 38 VAL B CA 1
ATOM 1626 C C . VAL B 1 41 ? 65.587 103.585 105.333 1.00 143.41 38 VAL B C 1
ATOM 1627 O O . VAL B 1 41 ? 64.418 103.193 105.320 1.00 145.58 38 VAL B O 1
ATOM 1631 N N . ARG B 1 42 ? 66.070 104.407 106.265 1.00 148.29 39 ARG B N 1
ATOM 1632 C CA . ARG B 1 42 ? 65.223 104.972 107.317 1.00 151.76 39 ARG B CA 1
ATOM 1633 C C . ARG B 1 42 ? 65.221 106.504 107.287 1.00 153.19 39 ARG B C 1
ATOM 1634 O O . ARG B 1 42 ? 66.279 107.137 107.269 1.00 152.04 39 ARG B O 1
ATOM 1642 N N . LEU B 1 43 ? 64.025 107.088 107.287 1.00 157.99 40 LEU B N 1
ATOM 1643 C CA . LEU B 1 43 ? 63.855 108.541 107.336 1.00 167.69 40 LEU B CA 1
ATOM 1644 C C . LEU B 1 43 ? 63.183 108.946 108.666 1.00 177.25 40 LEU B C 1
ATOM 1645 O O . LEU B 1 43 ? 62.179 108.348 109.056 1.00 180.90 40 LEU B O 1
ATOM 1650 N N . TYR B 1 44 ? 63.731 109.944 109.364 1.00 178.61 41 TYR B N 1
ATOM 1651 C CA . TYR B 1 44 ? 63.179 110.346 110.668 1.00 179.60 41 TYR B CA 1
ATOM 1652 C C . TYR B 1 44 ? 62.539 111.736 110.691 1.00 172.75 41 TYR B C 1
ATOM 1653 O O . TYR B 1 44 ? 62.900 112.614 109.912 1.00 168.10 41 TYR B O 1
ATOM 1662 N N . GLU B 1 67 ? 58.970 106.475 112.915 1.00 212.47 64 GLU B N 1
ATOM 1663 C CA . GLU B 1 67 ? 60.038 106.476 111.921 1.00 211.16 64 GLU B CA 1
ATOM 1664 C C . GLU B 1 67 ? 59.690 105.619 110.697 1.00 203.63 64 GLU B C 1
ATOM 1665 O O . GLU B 1 67 ? 59.153 104.519 110.828 1.00 206.12 64 GLU B O 1
ATOM 1671 N N . PHE B 1 68 ? 60.007 106.135 109.512 1.00 193.53 65 PHE B N 1
ATOM 1672 C CA . PHE B 1 68 ? 59.637 105.499 108.245 1.00 183.13 65 PHE B CA 1
ATOM 1673 C C . PHE B 1 68 ? 60.785 104.671 107.663 1.00 174.47 65 PHE B C 1
ATOM 1674 O O . PHE B 1 68 ? 61.913 105.150 107.564 1.00 172.12 65 PHE B O 1
ATOM 1682 N N . GLU B 1 69 ? 60.497 103.430 107.279 1.00 168.45 66 GLU B N 1
ATOM 1683 C CA . GLU B 1 69 ? 61.518 102.556 106.702 1.00 161.35 66 GLU B CA 1
ATOM 1684 C C . GLU B 1 69 ? 61.031 101.817 105.463 1.00 154.23 66 GLU B C 1
ATOM 1685 O O . GLU B 1 69 ? 60.000 101.142 105.488 1.00 157.67 66 GLU B O 1
ATOM 1691 N N . ASP B 1 70 ? 61.788 101.938 104.380 1.00 146.30 67 ASP B N 1
ATOM 1692 C CA . ASP B 1 70 ? 61.488 101.195 103.169 1.00 141.57 67 ASP B CA 1
ATOM 1693 C C . ASP B 1 70 ? 62.773 100.616 102.584 1.00 135.10 67 ASP B C 1
ATOM 1694 O O . ASP B 1 70 ? 63.868 101.078 102.896 1.00 137.16 67 ASP B O 1
ATOM 1699 N N . GLY B 1 71 ? 62.641 99.593 101.747 1.00 132.45 68 GLY B N 1
ATOM 1700 C CA . GLY B 1 71 ? 63.797 98.982 101.118 1.00 131.30 68 GLY B CA 1
ATOM 1701 C C . GLY B 1 71 ? 63.807 99.150 99.609 1.00 128.61 68 GLY B C 1
ATOM 1702 O O . GLY B 1 71 ? 62.763 99.358 98.992 1.00 126.85 68 GLY B O 1
ATOM 1703 N N . LEU B 1 72 ? 64.994 99.075 99.015 1.00 128.33 69 LEU B N 1
ATOM 1704 C CA . LEU B 1 72 ? 65.132 99.057 97.561 1.00 122.49 69 LEU B CA 1
ATOM 1705 C C . LEU B 1 72 ? 65.950 97.839 97.187 1.00 122.32 69 LEU B C 1
ATOM 1706 O O . LEU B 1 72 ? 66.985 97.576 97.800 1.00 130.76 69 LEU B O 1
ATOM 1711 N N . LEU B 1 73 ? 65.503 97.100 96.179 1.00 109.91 70 LEU B N 1
ATOM 1712 C CA . LEU B 1 73 ? 66.112 95.805 95.903 1.00 106.42 70 LEU B CA 1
ATOM 1713 C C . LEU B 1 73 ? 66.845 95.656 94.577 1.00 115.88 70 LEU B C 1
ATOM 1714 O O . LEU B 1 73 ? 66.408 96.155 93.542 1.00 125.24 70 LEU B O 1
ATOM 1719 N N . PHE B 1 74 ? 67.961 94.937 94.634 1.00 107.65 71 PHE B N 1
ATOM 1720 C CA . PHE B 1 74 ? 68.671 94.502 93.451 1.00 102.36 71 PHE B CA 1
ATOM 1721 C C . PHE B 1 74 ? 68.615 92.981 93.383 1.00 111.77 71 PHE B C 1
ATOM 1722 O O . PHE B 1 74 ? 69.067 92.296 94.299 1.00 119.31 71 PHE B O 1
ATOM 1730 N N . TYR B 1 75 ? 68.058 92.455 92.298 1.00 107.98 72 TYR B N 1
ATOM 1731 C CA . TYR B 1 75 ? 67.888 91.014 92.157 1.00 104.64 72 TYR B CA 1
ATOM 1732 C C . TYR B 1 75 ? 68.413 90.514 90.815 1.00 103.45 72 TYR B C 1
ATOM 1733 O O . TYR B 1 75 ? 68.565 91.283 89.864 1.00 99.49 72 TYR B O 1
ATOM 1742 N N . ASN B 1 76 ? 68.701 89.219 90.759 1.00 103.26 73 ASN B N 1
ATOM 1743 C CA . ASN B 1 76 ? 69.020 88.547 89.513 1.00 100.26 73 ASN B CA 1
ATOM 1744 C C . ASN B 1 76 ? 67.810 87.725 89.112 1.00 102.84 73 ASN B C 1
ATOM 1745 O O . ASN B 1 76 ? 67.502 86.722 89.752 1.00 104.26 73 ASN B O 1
ATOM 1750 N N . PRO B 1 77 ? 67.116 88.146 88.044 1.00 100.50 74 PRO B N 1
ATOM 1751 C CA . PRO B 1 77 ? 65.844 87.547 87.620 1.00 98.17 74 PRO B CA 1
ATOM 1752 C C . PRO B 1 77 ? 66.011 86.072 87.253 1.00 94.80 74 PRO B C 1
ATOM 1753 O O . PRO B 1 77 ? 65.036 85.330 87.078 1.00 88.48 74 PRO B O 1
ATOM 1757 N N . GLN B 1 78 ? 67.265 85.653 87.156 1.00 93.39 75 GLN B N 1
ATOM 1758 C CA . GLN B 1 78 ? 67.582 84.287 86.791 1.00 97.52 75 GLN B CA 1
ATOM 1759 C C . GLN B 1 78 ? 67.763 83.388 88.015 1.00 109.79 75 GLN B C 1
ATOM 1760 O O . GLN B 1 78 ? 67.778 82.167 87.883 1.00 114.77 75 GLN B O 1
ATOM 1766 N N . LYS B 1 79 ? 67.886 83.984 89.203 1.00 112.61 76 LYS B N 1
ATOM 1767 C CA . LYS B 1 79 ? 68.015 83.189 90.429 1.00 114.54 76 LYS B CA 1
ATOM 1768 C C . LYS B 1 79 ? 67.247 83.716 91.650 1.00 112.65 76 LYS B C 1
ATOM 1769 O O . LYS B 1 79 ? 66.905 82.951 92.550 1.00 121.08 76 LYS B O 1
ATOM 1775 N N . SER B 1 80 ? 66.967 85.010 91.681 1.00 101.57 77 SER B N 1
ATOM 1776 C CA . SER B 1 80 ? 66.310 85.598 92.841 1.00 91.44 77 SER B CA 1
ATOM 1777 C C . SER B 1 80 ? 64.799 85.372 92.859 1.00 99.58 77 SER B C 1
ATOM 1778 O O . SER B 1 80 ? 64.134 85.391 91.814 1.00 100.39 77 SER B O 1
ATOM 1781 N N . VAL B 1 81 ? 64.267 85.164 94.062 1.00 93.18 78 VAL B N 1
ATOM 1782 C CA . VAL B 1 81 ? 62.825 85.129 94.284 1.00 90.54 78 VAL B CA 1
ATOM 1783 C C . VAL B 1 81 ? 62.382 86.436 94.927 1.00 87.73 78 VAL B C 1
ATOM 1784 O O . VAL B 1 81 ? 63.029 86.903 95.857 1.00 98.34 78 VAL B O 1
ATOM 1788 N N . VAL B 1 82 ? 61.287 87.024 94.443 1.00 85.20 79 VAL B N 1
ATOM 1789 C CA . VAL B 1 82 ? 60.917 88.385 94.848 1.00 87.73 79 VAL B CA 1
ATOM 1790 C C . VAL B 1 82 ? 59.414 88.699 94.813 1.00 92.29 79 VAL B C 1
ATOM 1791 O O . VAL B 1 82 ? 58.687 88.201 93.954 1.00 87.80 79 VAL B O 1
ATOM 1795 N N . ASP B 1 83 ? 58.963 89.528 95.759 1.00 91.28 80 ASP B N 1
ATOM 1796 C CA . ASP B 1 83 ? 57.640 90.139 95.687 1.00 91.56 80 ASP B CA 1
ATOM 1797 C C . ASP B 1 83 ? 57.795 91.642 95.501 1.00 95.34 80 ASP B C 1
ATOM 1798 O O . ASP B 1 83 ? 58.007 92.374 96.466 1.00 103.40 80 ASP B O 1
ATOM 1803 N N . ASP B 1 84 ? 57.684 92.089 94.254 1.00 92.40 81 ASP B N 1
ATOM 1804 C CA . ASP B 1 84 ? 57.936 93.479 93.886 1.00 95.51 81 ASP B CA 1
ATOM 1805 C C . ASP B 1 84 ? 57.347 94.471 94.882 1.00 103.07 81 ASP B C 1
ATOM 180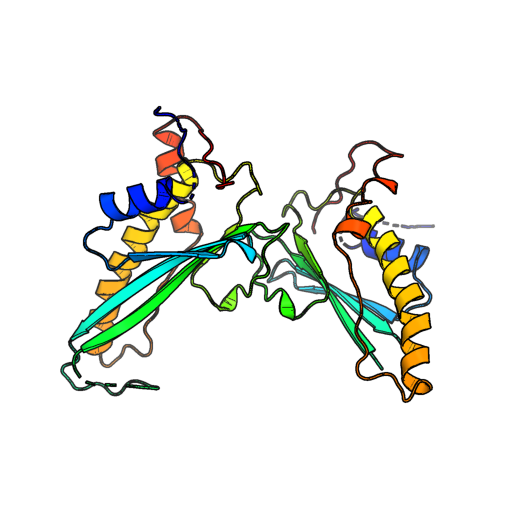6 O O . ASP B 1 84 ? 57.899 95.559 95.106 1.00 103.90 81 ASP B O 1
ATOM 1811 N N . GLU B 1 85 ? 56.232 94.071 95.483 1.00 100.33 82 GLU B N 1
ATOM 1812 C CA . GLU B 1 85 ? 55.431 94.943 96.323 1.00 10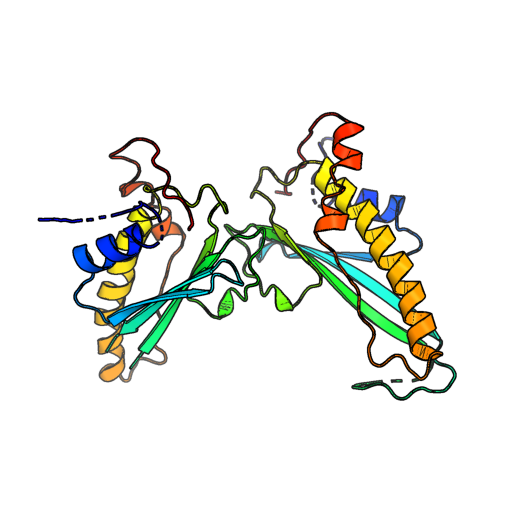7.81 82 GLU B CA 1
ATOM 1813 C C . GLU B 1 85 ? 56.091 95.308 97.655 1.00 110.43 82 GLU B C 1
ATOM 1814 O O . GLU B 1 85 ? 55.836 96.378 98.205 1.00 109.25 82 GLU B O 1
ATOM 1820 N N . GLU B 1 86 ? 56.938 94.427 98.171 1.00 106.03 83 GLU B N 1
ATOM 1821 C CA . GLU B 1 86 ? 57.586 94.674 99.454 1.00 106.93 83 GLU B CA 1
ATOM 1822 C C . GLU B 1 86 ? 58.595 95.814 99.408 1.00 115.42 83 GLU B C 1
ATOM 1823 O O . GLU B 1 86 ? 59.128 96.221 100.441 1.00 134.09 83 GLU B O 1
ATOM 1829 N N . TYR B 1 87 ? 58.864 96.330 98.217 1.00 114.06 84 TYR B N 1
ATOM 1830 C CA . TYR B 1 87 ? 59.870 97.373 98.066 1.00 114.19 84 TYR B CA 1
ATOM 1831 C C . TYR B 1 87 ? 59.337 98.521 97.238 1.00 118.54 84 TYR B C 1
ATOM 1832 O O . TYR B 1 87 ? 58.359 98.374 96.497 1.00 122.52 84 TYR B O 1
ATOM 1841 N N . LEU B 1 88 ? 59.995 99.666 97.367 1.00 114.23 85 LEU B N 1
ATOM 1842 C CA . LEU B 1 88 ? 59.658 100.828 96.565 1.00 113.71 85 LEU B CA 1
ATOM 1843 C C . LEU B 1 88 ? 60.043 100.581 95.114 1.00 112.87 85 LEU B C 1
ATOM 1844 O O . LEU B 1 88 ? 59.295 100.922 94.198 1.00 114.31 85 LEU B O 1
ATOM 1849 N N . VAL B 1 89 ? 61.223 99.998 94.913 1.00 109.74 86 VAL B N 1
ATOM 1850 C CA . VAL B 1 89 ? 61.692 99.654 93.579 1.00 107.85 86 VAL B CA 1
ATOM 1851 C C . VAL B 1 89 ? 62.306 98.271 93.590 1.00 113.24 86 VAL B C 1
ATOM 1852 O O . VAL B 1 89 ? 62.875 97.850 94.596 1.00 120.68 86 VAL B O 1
ATOM 1856 N N . THR B 1 90 ? 62.189 97.569 92.467 1.00 102.33 87 THR B N 1
ATOM 1857 C CA . THR B 1 90 ? 63.004 96.391 92.229 1.00 98.69 87 THR B CA 1
ATOM 1858 C C . THR B 1 90 ? 63.866 96.649 91.017 1.00 108.29 87 THR B C 1
ATOM 1859 O O . THR B 1 90 ? 63.417 97.226 90.027 1.00 119.82 87 THR B O 1
ATOM 1863 N N . ILE B 1 91 ? 65.111 96.215 91.097 1.00 104.07 88 ILE B N 1
ATOM 1864 C CA . ILE B 1 91 ? 66.044 96.449 90.017 1.00 102.53 88 ILE B CA 1
ATOM 1865 C C . ILE B 1 91 ? 66.864 95.207 89.720 1.00 103.11 88 ILE B C 1
ATOM 1866 O O . ILE B 1 91 ? 67.545 94.673 90.595 1.00 100.78 88 ILE B O 1
ATOM 1871 N N . PRO B 1 92 ? 66.781 94.733 88.473 1.00 101.95 89 PRO B N 1
ATOM 1872 C CA . PRO B 1 92 ? 67.504 93.538 88.047 1.00 102.14 89 PRO B CA 1
ATOM 1873 C C . PRO B 1 92 ? 68.930 93.867 87.627 1.00 108.36 89 PRO B C 1
ATOM 1874 O O . PRO B 1 92 ? 69.152 94.850 86.919 1.00 110.16 89 PRO B O 1
ATOM 1878 N N . TYR B 1 93 ? 69.884 93.060 88.082 1.00 107.71 90 TYR B N 1
ATOM 1879 C CA . TYR B 1 93 ? 71.248 93.127 87.581 1.00 109.81 90 TYR B CA 1
ATOM 1880 C C . TYR B 1 93 ? 71.501 91.842 86.814 1.00 114.89 90 TYR B C 1
ATOM 1881 O O . TYR B 1 93 ? 70.755 90.877 86.962 1.00 111.35 90 TYR B O 1
ATOM 1890 N N . GLU B 1 94 ? 72.551 91.833 85.999 1.00 124.26 91 GLU B N 1
ATOM 1891 C CA . GLU B 1 94 ? 72.842 90.700 85.130 1.00 122.10 91 GLU B CA 1
ATOM 1892 C C . GLU B 1 94 ? 73.737 89.671 85.808 1.00 120.64 91 GLU B C 1
ATOM 1893 O O . GLU B 1 94 ? 74.840 89.390 85.339 1.00 125.18 91 GLU B O 1
ATOM 1899 N N . GLY B 1 95 ? 73.254 89.101 86.904 1.00 120.65 92 GLY B N 1
ATOM 1900 C CA . GLY B 1 95 ? 74.022 88.119 87.644 1.00 133.57 92 GLY B CA 1
ATOM 1901 C C . GLY B 1 95 ? 75.494 88.473 87.747 1.00 147.74 92 GLY B C 1
ATOM 1902 O O . GLY B 1 95 ? 75.858 89.520 88.292 1.00 156.38 92 GLY B O 1
ATOM 1903 N N . LYS B 1 96 ? 76.336 87.599 87.206 1.00 148.16 93 LYS B N 1
ATOM 1904 C CA . LYS B 1 96 ? 77.788 87.741 87.296 1.00 158.91 93 LYS B CA 1
ATOM 1905 C C . LYS B 1 96 ? 78.304 89.124 86.861 1.00 150.91 93 LYS B C 1
ATOM 1906 O O . LYS B 1 96 ? 79.073 89.764 87.586 1.00 147.54 93 LYS B O 1
ATOM 1912 N N . LYS B 1 97 ? 77.877 89.576 85.684 1.00 144.16 94 LYS B N 1
ATOM 1913 C CA . LYS B 1 97 ? 78.283 90.879 85.154 1.00 141.28 94 LYS B CA 1
ATOM 1914 C C . LYS B 1 97 ? 77.931 92.023 86.089 1.00 143.02 94 LYS B C 1
ATOM 1915 O O . LYS B 1 97 ? 78.657 93.010 86.175 1.00 148.44 94 LYS B O 1
ATOM 1921 N N . GLY B 1 98 ? 76.800 91.895 86.772 1.00 137.58 95 GLY B N 1
ATOM 1922 C CA . GLY B 1 98 ? 76.320 92.957 87.630 1.00 138.69 95 GLY B CA 1
ATOM 1923 C C . GLY B 1 98 ? 75.562 94.016 86.854 1.00 136.73 95 GLY B C 1
ATOM 1924 O O . GLY B 1 98 ? 74.704 93.699 86.034 1.00 133.40 95 GLY B O 1
ATOM 1925 N N . LEU B 1 99 ? 75.886 95.279 87.105 1.00 137.27 96 LEU B N 1
ATOM 1926 C CA . LEU B 1 99 ? 75.134 96.381 86.521 1.00 131.86 96 LEU B CA 1
ATOM 1927 C C . LEU B 1 99 ? 76.044 97.429 85.891 1.00 139.48 96 LEU B C 1
ATOM 1928 O O . LEU B 1 99 ? 77.253 97.438 86.122 1.00 139.91 96 LEU B O 1
ATOM 1933 N N . ARG B 1 100 ? 75.457 98.316 85.095 1.00 141.97 97 ARG B N 1
ATOM 1934 C CA . ARG B 1 100 ? 76.210 99.427 84.530 1.00 148.70 97 ARG B CA 1
ATOM 1935 C C . ARG B 1 100 ? 76.407 100.523 85.567 1.00 145.22 97 ARG B C 1
ATOM 1936 O O . ARG B 1 100 ? 75.471 100.907 86.272 1.00 135.97 97 ARG B O 1
ATOM 1944 N N . LYS B 1 101 ? 77.637 101.016 85.658 1.00 149.74 98 LYS B N 1
ATOM 1945 C CA . LYS B 1 101 ? 77.950 102.148 86.515 1.00 147.66 98 LYS B CA 1
ATOM 1946 C C . LYS B 1 101 ? 77.008 103.298 86.190 1.00 150.14 98 LYS B C 1
ATOM 1947 O O . LYS B 1 101 ? 76.446 103.932 87.084 1.00 146.86 98 LYS B O 1
ATOM 1953 N N . ALA B 1 102 ? 76.823 103.546 84.898 1.00 156.88 99 ALA B N 1
ATOM 1954 C CA . ALA B 1 102 ? 75.955 104.620 84.430 1.00 158.58 99 ALA B CA 1
ATOM 1955 C C . ALA B 1 102 ? 74.516 104.435 84.897 1.00 152.58 99 ALA B C 1
ATOM 1956 O O . ALA B 1 102 ? 73.647 105.247 84.591 1.00 154.21 99 ALA B O 1
ATOM 1958 N N . VAL B 1 103 ? 74.264 103.361 85.634 1.00 146.12 100 VAL B N 1
ATOM 1959 C CA . VAL B 1 103 ? 72.929 103.095 86.146 1.00 137.04 100 VAL B CA 1
ATOM 1960 C C . VAL B 1 103 ? 72.944 103.147 87.663 1.00 143.08 100 VAL B C 1
ATOM 1961 O O . VAL B 1 103 ? 72.045 103.715 88.283 1.00 141.84 100 VAL B O 1
ATOM 1965 N N . LEU B 1 104 ? 73.973 102.548 88.255 1.00 145.97 101 LEU B N 1
ATOM 1966 C CA . LEU B 1 104 ? 74.187 102.643 89.693 1.00 142.34 101 LEU B CA 1
ATOM 1967 C C . LEU B 1 104 ? 74.298 104.108 90.088 1.00 146.33 101 LEU B C 1
ATOM 1968 O O . LEU B 1 104 ? 73.882 104.508 91.175 1.00 140.93 101 LEU B O 1
ATOM 1973 N N . ASP B 1 105 ? 74.867 104.905 89.192 1.00 154.13 102 ASP B N 1
ATOM 1974 C CA . ASP B 1 105 ? 74.955 106.339 89.409 1.00 162.86 102 ASP B CA 1
ATOM 1975 C C . ASP B 1 105 ? 73.569 106.954 89.331 1.00 163.46 102 ASP B C 1
ATOM 1976 O O . ASP B 1 105 ? 73.078 107.515 90.310 1.00 165.06 102 ASP B O 1
ATOM 1981 N N . GLY B 1 106 ? 72.936 106.834 88.169 1.00 163.77 103 GLY B N 1
ATOM 1982 C CA . GLY B 1 106 ? 71.594 107.351 87.980 1.00 164.29 103 GLY B CA 1
ATOM 1983 C C . GLY B 1 106 ? 70.700 106.966 89.138 1.00 163.38 103 GLY B C 1
ATOM 1984 O O . GLY B 1 106 ? 69.714 107.636 89.437 1.00 167.95 103 GLY B O 1
ATOM 1985 N N . PHE B 1 107 ? 71.058 105.873 89.798 1.00 157.89 104 PHE B N 1
ATOM 1986 C CA . PHE B 1 107 ? 70.322 105.415 90.961 1.00 148.98 104 PHE B CA 1
ATOM 1987 C C . PHE B 1 107 ? 70.630 106.271 92.186 1.00 151.33 104 PHE B C 1
ATOM 1988 O O . PHE B 1 107 ? 69.747 106.958 92.696 1.00 151.74 104 PHE B O 1
ATOM 1996 N N . ILE B 1 108 ? 71.879 106.237 92.650 1.00 155.60 105 ILE B N 1
ATOM 1997 C CA . ILE B 1 108 ? 72.263 106.960 93.866 1.00 158.49 105 ILE B CA 1
ATOM 1998 C C . ILE B 1 108 ? 71.903 108.443 93.791 1.00 157.69 105 ILE B C 1
ATOM 1999 O O . ILE B 1 108 ? 71.689 109.089 94.817 1.00 154.18 105 ILE B O 1
ATOM 2004 N N . HIS B 1 109 ? 71.832 108.973 92.574 1.00 158.11 106 HIS B N 1
ATOM 2005 C CA . HIS B 1 109 ? 71.423 110.358 92.369 1.00 157.01 106 HIS B CA 1
ATOM 2006 C C . HIS B 1 109 ? 69.902 110.528 92.431 1.00 152.60 106 HIS B C 1
ATOM 2007 O O . HIS B 1 109 ? 69.401 111.329 93.218 1.00 154.92 106 HIS B O 1
ATOM 2014 N N . TYR B 1 110 ? 69.168 109.772 91.617 1.00 149.02 107 TYR B N 1
ATOM 2015 C CA . TYR B 1 110 ? 67.706 109.840 91.644 1.00 144.75 107 TYR B CA 1
ATOM 2016 C C . TYR B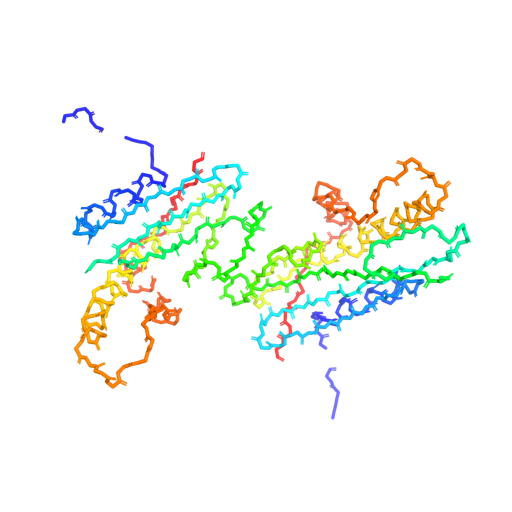 1 110 ? 67.171 109.476 93.020 1.00 139.67 107 TYR B C 1
ATOM 2017 O O . TYR B 1 110 ? 66.039 109.809 93.367 1.00 137.17 107 TYR B O 1
ATOM 2026 N N . LEU B 1 111 ? 67.996 108.781 93.794 1.00 137.40 108 LEU B N 1
ATOM 2027 C CA . LEU B 1 111 ? 67.631 108.387 95.142 1.00 134.74 108 LEU B CA 1
ATOM 2028 C C . LEU B 1 111 ? 67.577 109.623 96.022 1.00 143.11 108 LEU B C 1
ATOM 2029 O O . LEU B 1 111 ? 66.550 109.915 96.637 1.00 141.06 108 LEU B O 1
ATOM 2034 N N . LYS B 1 112 ? 68.695 110.342 96.082 1.00 153.09 109 LYS B N 1
ATOM 2035 C CA . LYS B 1 112 ? 68.760 111.589 96.829 1.00 155.26 109 LYS B CA 1
ATOM 2036 C C . LYS B 1 112 ? 67.542 112.434 96.471 1.00 155.26 109 LYS B C 1
ATOM 2037 O O . LYS B 1 112 ? 66.867 112.967 97.350 1.00 159.35 109 LYS B O 1
ATOM 2043 N N . VAL B 1 113 ? 67.261 112.534 95.174 1.00 150.35 110 VAL B N 1
ATOM 2044 C CA . VAL B 1 113 ? 66.060 113.205 94.681 1.00 147.14 110 VAL B CA 1
ATOM 2045 C C . VAL B 1 113 ? 64.815 112.770 95.448 1.00 144.30 110 VAL B C 1
ATOM 2046 O O . VAL B 1 113 ? 64.033 113.601 95.905 1.00 145.04 110 VAL B O 1
ATOM 2050 N N . VAL B 1 114 ? 64.643 111.459 95.581 1.00 142.61 111 VAL B N 1
ATOM 2051 C CA . VAL B 1 114 ? 63.440 110.887 96.177 1.00 142.99 111 VAL B CA 1
ATOM 2052 C C . VAL B 1 114 ? 63.403 111.036 97.700 1.00 139.26 111 VAL B C 1
ATOM 2053 O O . VAL B 1 114 ? 62.326 111.139 98.291 1.00 134.53 111 VAL B O 1
ATOM 2057 N N . LEU B 1 115 ? 64.580 111.046 98.321 1.00 140.39 112 LEU B N 1
ATOM 2058 C CA . LEU B 1 115 ? 64.708 111.199 99.771 1.00 147.76 112 LEU B CA 1
ATOM 2059 C C . LEU B 1 115 ? 64.565 112.652 100.217 1.00 156.77 112 LEU B C 1
ATOM 2060 O O . LEU B 1 115 ? 63.820 112.959 101.149 1.00 156.40 112 LEU B O 1
ATOM 2065 N N . ASP B 1 116 ? 65.317 113.534 99.566 1.00 161.61 113 ASP B N 1
ATOM 2066 C CA . ASP B 1 116 ? 65.229 114.962 99.829 1.00 166.42 113 ASP B CA 1
ATOM 2067 C C . ASP B 1 116 ? 63.803 115.430 99.591 1.00 175.97 113 ASP B C 1
ATOM 2068 O O . ASP B 1 116 ? 63.229 116.156 100.405 1.00 183.37 113 ASP B O 1
ATOM 2073 N N . GLU B 1 117 ? 63.236 115.006 98.468 1.00 175.89 114 GLU B N 1
ATOM 2074 C CA . GLU B 1 117 ? 61.849 115.305 98.152 1.00 177.06 114 GLU B CA 1
ATOM 2075 C C . GLU B 1 117 ? 60.948 114.565 99.134 1.00 173.91 114 GLU B C 1
ATOM 2076 O O . GLU B 1 117 ? 59.823 114.983 99.402 1.00 176.67 114 GLU B O 1
ATOM 2082 N N . GLY B 1 118 ? 61.460 113.466 99.679 1.00 169.12 115 GLY B N 1
ATOM 2083 C CA . GLY B 1 118 ? 60.723 112.673 100.644 1.00 165.88 115 GLY B CA 1
ATOM 2084 C C . GLY B 1 118 ? 60.576 113.380 101.974 1.00 168.22 115 GLY B C 1
ATOM 2085 O O . GLY B 1 118 ? 59.521 113.320 102.600 1.00 169.77 115 GLY B O 1
ATOM 2086 N N . GLN B 1 119 ? 61.638 114.058 102.400 1.00 170.94 116 GLN B N 1
ATOM 2087 C CA . GLN B 1 119 ? 61.642 114.787 103.667 1.00 176.62 116 GLN B CA 1
ATOM 2088 C C . GLN B 1 119 ? 60.715 116.002 103.667 1.00 181.91 116 GLN B C 1
ATOM 2089 O O . GLN B 1 119 ? 59.943 116.203 104.607 1.00 180.79 116 GLN B O 1
ATOM 2095 N N . SER B 1 120 ? 60.800 116.811 102.616 1.00 186.08 117 SER B N 1
ATOM 2096 C CA . SER B 1 120 ? 59.982 118.015 102.504 1.00 191.93 117 SER B CA 1
ATOM 2097 C C . SER B 1 120 ? 58.489 117.687 102.489 1.00 195.27 117 SER B C 1
ATOM 2098 O O . SER B 1 120 ? 57.650 118.563 102.698 1.00 198.53 117 SER B O 1
ATOM 2101 N N . ASP B 1 121 ? 58.165 116.423 102.241 1.00 193.85 118 ASP B N 1
ATOM 2102 C CA . ASP B 1 121 ? 56.776 115.979 102.236 1.00 193.54 118 ASP B CA 1
ATOM 2103 C C . ASP B 1 121 ? 56.464 115.154 103.477 1.00 187.79 118 ASP B C 1
ATOM 2104 O O . ASP B 1 121 ? 55.304 115.005 103.861 1.00 188.43 118 ASP B O 1
ATOM 2109 N N . LEU B 1 122 ? 57.510 114.619 104.097 1.00 181.18 119 LEU B N 1
ATOM 2110 C CA . LEU B 1 122 ? 57.367 113.880 105.343 1.00 175.13 119 LEU B CA 1
ATOM 2111 C C . LEU B 1 122 ? 56.962 114.822 106.464 1.00 182.44 119 LEU B C 1
ATOM 2112 O O . LEU B 1 122 ? 56.181 114.453 107.339 1.00 185.45 119 LEU B O 1
ATOM 2117 N N . LEU B 1 123 ? 57.502 116.037 106.437 1.00 189.46 120 LEU B N 1
ATOM 2118 C CA . LEU B 1 123 ? 57.134 117.057 107.416 1.00 198.36 120 LEU B CA 1
ATOM 2119 C C . LEU B 1 123 ? 55.704 117.539 107.190 1.00 207.89 120 LEU B C 1
ATOM 2120 O O . LEU B 1 123 ? 54.959 117.761 108.143 1.00 211.00 120 LEU B O 1
ATOM 2125 N N . ASP B 1 124 ? 55.329 117.693 105.923 1.00 212.83 121 ASP B N 1
ATOM 2126 C CA . ASP B 1 124 ? 53.984 118.124 105.559 1.00 217.19 121 ASP B CA 1
ATOM 2127 C C . ASP B 1 124 ? 52.941 117.086 105.961 1.00 218.76 121 ASP B C 1
ATOM 2128 O O . ASP B 1 124 ? 51.760 117.227 105.650 1.00 225.24 121 ASP B O 1
ATOM 2133 N N . PHE B 1 125 ? 53.386 116.038 106.645 1.00 211.15 122 PHE B N 1
ATOM 2134 C CA . PHE B 1 125 ? 52.489 114.981 107.094 1.00 201.24 122 PHE B CA 1
ATOM 2135 C C . PHE B 1 125 ? 52.215 115.120 108.593 1.00 208.48 122 PHE B C 1
ATOM 2136 O O . PHE B 1 125 ? 51.220 114.605 109.104 1.00 208.44 122 PHE B O 1
ATOM 2144 N N . LEU B 1 126 ? 53.095 115.840 109.285 1.00 213.64 123 LEU B N 1
ATOM 2145 C CA . LEU B 1 126 ? 52.997 116.010 110.731 1.00 222.56 123 LEU B CA 1
ATOM 2146 C C . LEU B 1 126 ? 52.209 117.265 111.101 1.00 229.42 123 LEU B C 1
ATOM 2147 O O . LEU B 1 126 ? 51.718 117.394 112.224 1.00 230.76 123 LEU B O 1
ATOM 2152 N N . SER B 1 127 ? 52.103 118.191 110.155 1.00 232.04 124 SER B N 1
ATOM 2153 C CA . SER B 1 127 ? 51.424 119.458 110.397 1.00 238.71 124 SER B CA 1
ATOM 2154 C C . SER B 1 127 ? 50.180 119.614 109.527 1.00 244.75 124 SER B C 1
ATOM 2155 O O . SER B 1 127 ? 49.161 120.130 109.980 1.00 250.73 124 SER B O 1
ATOM 2158 N N . ASP B 1 128 ? 50.267 119.172 108.276 1.00 242.48 125 ASP B N 1
ATOM 2159 C CA . ASP B 1 128 ? 49.122 119.234 107.375 1.00 244.52 125 ASP B CA 1
ATOM 2160 C C . ASP B 1 128 ? 48.057 118.214 107.770 1.00 243.93 125 ASP B C 1
ATOM 2161 O O . ASP B 1 128 ? 48.099 117.064 107.333 1.00 240.04 125 ASP B O 1
ATOM 2166 N N . GLU B 1 129 ? 47.108 118.637 108.600 1.00 249.40 126 GLU B N 1
ATOM 2167 C CA . GLU B 1 129 ? 45.994 117.778 108.985 1.00 252.26 126 GLU B CA 1
ATOM 2168 C C . GLU B 1 129 ? 45.204 117.395 107.746 1.00 248.45 126 GLU B C 1
ATOM 2169 O O . GLU B 1 129 ? 44.409 116.457 107.770 1.00 248.49 126 GLU B O 1
ATOM 2175 N N . THR B 1 130 ? 45.424 118.137 106.666 1.00 246.78 127 THR B N 1
ATOM 2176 C CA . THR B 1 130 ? 44.742 117.879 105.405 1.00 244.84 127 THR B CA 1
ATOM 2177 C C . THR B 1 130 ? 45.335 116.661 104.707 1.00 238.24 127 THR B C 1
ATOM 2178 O O . THR B 1 130 ? 44.747 116.128 103.768 1.00 237.57 127 THR B O 1
ATOM 2182 N N . ALA B 1 131 ? 46.502 116.227 105.172 1.00 233.51 128 ALA B N 1
ATOM 2183 C CA . ALA B 1 131 ? 47.177 115.067 104.598 1.00 227.17 128 ALA B CA 1
ATOM 2184 C C . ALA B 1 131 ? 46.593 113.760 105.137 1.00 224.56 128 ALA B C 1
ATOM 2185 O O . ALA B 1 131 ? 46.156 113.697 106.286 1.00 228.17 128 ALA B O 1
ATOM 2187 N N . GLU B 1 132 ? 46.592 112.720 104.306 1.00 216.76 129 GLU B N 1
ATOM 2188 C CA . GLU B 1 132 ? 46.010 111.432 104.684 1.00 211.40 129 GLU B CA 1
ATOM 2189 C C . GLU B 1 132 ? 47.068 110.355 104.932 1.00 202.46 129 GLU B C 1
ATOM 2190 O O . GLU B 1 132 ? 47.154 109.794 106.027 1.00 199.44 129 GLU B O 1
ATOM 2196 N N . VAL B 1 133 ? 47.864 110.066 103.906 1.00 197.55 130 VAL B N 1
ATOM 2197 C CA . VAL B 1 133 ? 48.871 109.009 103.971 1.00 192.25 130 VAL B CA 1
ATOM 2198 C C . VAL B 1 133 ? 50.212 109.509 103.452 1.00 187.84 130 VAL B C 1
ATOM 2199 O O . VAL B 1 133 ? 50.263 110.334 102.542 1.00 188.83 130 VAL B O 1
ATOM 2203 N N . PHE B 1 134 ? 51.298 109.009 104.031 1.00 181.12 131 PHE B N 1
ATOM 2204 C CA . PHE B 1 134 ? 52.624 109.344 103.534 1.00 174.98 131 PHE B CA 1
ATOM 2205 C C . PHE B 1 134 ? 53.295 108.134 102.914 1.00 171.09 131 PHE B C 1
ATOM 2206 O O . PHE B 1 134 ? 53.386 107.071 103.531 1.00 170.45 131 PHE B O 1
ATOM 2214 N N . GLU B 1 135 ? 53.755 108.307 101.681 1.00 170.75 132 GLU B N 1
ATOM 2215 C CA . GLU B 1 135 ? 54.520 107.278 100.996 1.00 167.85 132 GLU B CA 1
ATOM 2216 C C . GLU B 1 135 ? 55.568 107.933 100.105 1.00 167.38 132 GLU B C 1
ATOM 2217 O O . GLU B 1 135 ? 55.501 109.133 99.831 1.00 169.80 132 GLU B O 1
ATOM 2223 N N . LEU B 1 136 ? 56.542 107.145 99.662 1.00 161.93 133 LEU B N 1
ATOM 2224 C CA . LEU B 1 136 ? 57.597 107.652 98.794 1.00 154.12 133 LEU B CA 1
ATOM 2225 C C . LEU B 1 136 ? 57.280 107.443 97.329 1.00 158.19 133 LEU B C 1
ATOM 2226 O O . LEU B 1 136 ? 56.705 106.427 96.945 1.00 162.99 133 LEU B O 1
ATOM 2231 N N . HIS B 1 137 ? 57.665 108.410 96.508 1.00 161.36 134 HIS B N 1
ATOM 2232 C CA . HIS B 1 137 ? 57.336 108.352 95.096 1.00 167.03 134 HIS B CA 1
ATOM 2233 C C . HIS B 1 137 ? 58.567 108.166 94.233 1.00 163.19 134 HIS B C 1
ATOM 2234 O O . HIS B 1 137 ? 59.395 109.065 94.091 1.00 169.25 134 HIS B O 1
ATOM 2241 N N . TRP B 1 138 ? 58.680 106.972 93.670 1.00 152.47 135 TRP B N 1
ATOM 2242 C CA . TRP B 1 138 ? 59.760 106.657 92.761 1.00 140.30 135 TRP B CA 1
ATOM 2243 C C . TRP B 1 138 ? 59.191 106.546 91.365 1.00 138.95 135 TRP B C 1
ATOM 2244 O O . TRP B 1 138 ? 58.611 105.524 91.006 1.00 134.80 135 TRP B O 1
ATOM 2255 N N . GLU B 1 139 ? 59.343 107.606 90.582 1.00 144.05 136 GLU B N 1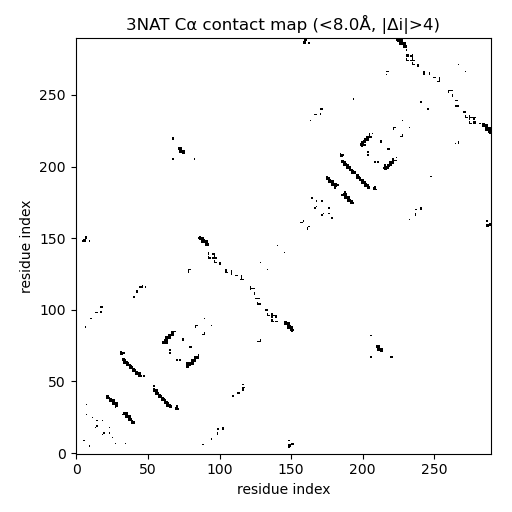
ATOM 2256 C CA . GLU B 1 139 ? 58.905 107.576 89.197 1.00 144.15 136 GLU B CA 1
ATOM 2257 C C . GLU B 1 139 ? 59.991 106.980 88.309 1.00 137.04 136 GLU B C 1
ATOM 2258 O O . GLU B 1 139 ? 61.090 107.530 88.211 1.00 133.10 136 GLU B O 1
ATOM 2264 N N . PRO B 1 140 ? 59.684 105.839 87.669 1.00 134.76 137 PRO B N 1
ATOM 2265 C CA . PRO B 1 140 ? 60.611 105.170 86.751 1.00 133.62 137 PRO B CA 1
ATOM 2266 C C . PRO B 1 140 ? 61.049 106.107 85.636 1.00 137.91 137 PRO B C 1
ATOM 2267 O O . PRO B 1 140 ? 62.242 106.206 85.356 1.00 139.38 137 PRO B O 1
ATOM 2271 N N . ALA B 1 141 ? 60.087 106.786 85.018 1.00 140.23 138 ALA B N 1
ATOM 2272 C CA . ALA B 1 141 ? 60.367 107.737 83.946 1.00 141.69 138 ALA B CA 1
ATOM 2273 C C . ALA B 1 141 ? 61.480 108.711 84.324 1.00 138.17 138 ALA B C 1
ATOM 2274 O O . ALA B 1 141 ? 62.516 108.772 83.662 1.00 132.43 138 ALA B O 1
ATOM 2276 N N . ASP B 1 142 ? 61.255 109.470 85.389 1.00 144.21 139 ASP B N 1
ATOM 2277 C CA . ASP B 1 142 ? 62.232 110.442 85.862 1.00 157.51 139 ASP B CA 1
ATOM 2278 C C . ASP B 1 142 ? 63.546 109.751 86.203 1.00 158.61 139 ASP B C 1
ATOM 2279 O O . ASP B 1 142 ? 64.622 110.340 86.086 1.00 162.68 139 ASP B O 1
ATOM 2284 N N . PHE B 1 143 ? 63.449 108.498 86.630 1.00 153.38 140 PHE B N 1
ATOM 2285 C CA . PHE B 1 143 ? 64.630 107.715 86.959 1.00 155.62 140 PHE B CA 1
ATOM 2286 C C . PHE B 1 143 ? 65.395 107.312 85.700 1.00 157.69 140 PHE B C 1
ATOM 2287 O O . PHE B 1 143 ? 66.624 107.389 85.662 1.00 153.91 140 PHE B O 1
ATOM 2295 N N . GLU B 1 144 ? 64.669 106.878 84.674 1.00 160.56 141 GLU B N 1
ATOM 2296 C CA . GLU B 1 144 ? 65.290 106.571 83.391 1.00 164.54 141 GLU B CA 1
ATOM 2297 C C . GLU B 1 144 ? 66.056 107.788 82.898 1.00 166.77 141 GLU B C 1
ATOM 2298 O O . GLU B 1 144 ? 67.169 107.670 82.386 1.00 166.48 141 GLU B O 1
ATOM 2304 N N . ALA B 1 145 ? 65.448 108.960 83.064 1.00 167.74 142 ALA B N 1
ATOM 2305 C CA . ALA B 1 145 ? 66.069 110.224 82.688 1.00 167.90 142 ALA B CA 1
ATOM 2306 C C . ALA B 1 145 ? 67.363 110.452 83.462 1.00 169.13 142 ALA B C 1
ATOM 2307 O O . ALA B 1 145 ? 68.315 111.042 82.949 1.00 168.17 142 ALA B O 1
ATOM 2317 N N . ILE B 1 147 ? 69.331 108.046 84.451 1.00 173.80 144 ILE B N 1
ATOM 2318 C CA . ILE B 1 147 ? 70.308 107.138 83.866 1.00 173.39 144 ILE B CA 1
ATOM 2319 C C . ILE B 1 147 ? 70.943 107.772 82.637 1.00 179.59 144 ILE B C 1
ATOM 2320 O O . ILE B 1 147 ? 72.123 107.566 82.362 1.00 183.78 144 ILE B O 1
ATOM 2325 N N . LYS B 1 148 ? 70.154 108.547 81.902 1.00 180.68 145 LYS B N 1
ATOM 2326 C CA . LYS B 1 148 ? 70.678 109.299 80.771 1.00 184.49 145 LYS B CA 1
ATOM 2327 C C . LYS B 1 148 ? 71.572 110.420 81.277 1.00 189.38 145 LYS B C 1
ATOM 2328 O O . LYS B 1 148 ? 72.704 110.581 80.819 1.00 193.14 145 LYS B O 1
ATOM 2334 N N . LYS B 1 149 ? 71.046 111.197 82.221 1.00 188.53 146 LYS B N 1
ATOM 2335 C CA . LYS B 1 149 ? 71.768 112.324 82.799 1.00 191.67 146 LYS B CA 1
ATOM 2336 C C . LYS B 1 149 ? 73.223 111.979 83.116 1.00 196.70 146 LYS B C 1
ATOM 2337 O O . LYS B 1 149 ? 74.120 112.792 82.894 1.00 199.43 146 LYS B O 1
ATOM 2343 N N . VAL B 1 150 ? 73.449 110.769 83.623 1.00 197.79 147 VAL B N 1
ATOM 2344 C CA . VAL B 1 150 ? 74.786 110.343 84.036 1.00 203.02 147 VAL B CA 1
ATOM 2345 C C . VAL B 1 150 ? 75.552 109.595 82.945 1.00 208.47 147 VAL B C 1
ATOM 2346 O O . VAL B 1 150 ? 76.769 109.742 82.822 1.00 210.47 147 VAL B O 1
ATOM 2350 N N . ALA B 1 151 ? 74.842 108.788 82.161 1.00 209.60 148 ALA B N 1
ATOM 2351 C CA . ALA B 1 151 ? 75.472 108.001 81.104 1.00 212.00 148 ALA B CA 1
ATOM 2352 C C . ALA B 1 151 ? 75.993 108.891 79.978 1.00 218.78 148 ALA B C 1
ATOM 2353 O O . ALA B 1 151 ? 76.365 108.407 78.909 1.00 220.35 148 ALA B O 1
ATOM 2355 N N . GLU B 1 152 ? 76.028 110.194 80.234 1.00 221.71 149 GLU B N 1
ATOM 2356 C CA . GLU B 1 152 ? 76.438 111.173 79.236 1.00 225.08 149 GLU B CA 1
ATOM 2357 C C . GLU B 1 152 ? 77.823 111.744 79.543 1.00 226.10 149 GLU B C 1
ATOM 2358 O O . GLU B 1 152 ? 78.262 112.701 78.906 1.00 225.76 149 GLU B O 1
ATOM 2364 N N . THR B 1 153 ? 78.512 111.155 80.516 1.00 228.21 150 THR B N 1
ATOM 2365 C CA . THR B 1 153 ? 79.822 111.657 80.927 1.00 236.48 150 THR B CA 1
ATOM 2366 C C . THR B 1 153 ? 80.950 110.641 80.751 1.00 243.25 150 THR B C 1
ATOM 2367 O O . THR B 1 153 ? 82.110 111.019 80.583 1.00 246.75 150 THR B O 1
ATOM 2371 N N . GLU B 1 154 ? 80.611 109.356 80.792 1.00 244.25 151 GLU B N 1
ATOM 2372 C CA . GLU B 1 154 ? 81.618 108.303 80.673 1.00 246.58 151 GLU B CA 1
ATOM 2373 C C . GLU B 1 154 ? 81.153 107.104 79.848 1.00 234.20 151 GLU B C 1
ATOM 2374 O O . GLU B 1 154 ? 79.955 106.865 79.692 1.00 228.20 151 GLU B O 1
ATOM 2380 N N . LYS B 1 155 ? 82.117 106.355 79.322 1.00 228.95 152 LYS B N 1
ATOM 2381 C CA . LYS B 1 155 ? 81.826 105.173 78.523 1.00 220.14 152 LYS B CA 1
ATOM 2382 C C . LYS B 1 155 ? 81.325 104.024 79.395 1.00 213.99 152 LYS B C 1
ATOM 2383 O O . LYS B 1 155 ? 81.303 104.127 80.620 1.00 212.36 152 LYS B O 1
ATOM 2389 N N . GLU B 1 156 ? 80.923 102.929 78.758 1.00 209.81 153 GLU B N 1
ATOM 2390 C CA . GLU B 1 156 ? 80.400 101.777 79.481 1.00 201.54 153 GLU B CA 1
ATOM 2391 C C . GLU B 1 156 ? 81.334 101.312 80.592 1.00 194.53 153 GLU B C 1
ATOM 2392 O O . GLU B 1 156 ? 82.519 101.070 80.363 1.00 195.68 153 GLU B O 1
ATOM 2398 N N . GLN B 1 157 ? 80.788 101.198 81.797 1.00 185.14 154 GLN B N 1
ATOM 2399 C CA . GLN B 1 157 ? 81.502 100.592 82.913 1.00 178.92 154 GLN B CA 1
ATOM 2400 C C . GLN B 1 157 ? 80.559 99.647 83.654 1.00 170.30 154 GLN B C 1
ATOM 2401 O O . GLN B 1 157 ? 79.388 99.967 83.867 1.00 160.31 154 GLN B O 1
ATOM 2407 N N . TRP B 1 158 ? 81.072 98.480 84.036 1.00 171.55 155 TRP B N 1
ATOM 2408 C CA . TRP B 1 158 ? 80.238 97.429 84.615 1.00 169.30 155 TRP B CA 1
ATOM 2409 C C . TRP B 1 158 ? 80.703 96.980 85.998 1.00 163.85 155 TRP B C 1
ATOM 2410 O O . TRP B 1 158 ? 81.774 96.388 86.143 1.00 165.68 155 TRP B O 1
ATOM 2421 N N . ILE B 1 159 ? 79.881 97.253 87.008 1.00 151.18 156 ILE B N 1
ATOM 2422 C CA . ILE B 1 159 ? 80.193 96.870 88.381 1.00 141.90 156 ILE B CA 1
ATOM 2423 C C . ILE B 1 159 ? 79.664 95.461 88.670 1.00 126.97 156 ILE B C 1
ATOM 2424 O O . ILE B 1 159 ? 78.458 95.217 88.633 1.00 114.44 156 ILE B O 1
ATOM 2429 N N . ALA B 1 160 ? 80.578 94.539 88.957 1.00 128.84 157 ALA B N 1
ATOM 2430 C CA . ALA B 1 160 ? 80.236 93.127 89.106 1.00 131.02 157 ALA B CA 1
ATOM 2431 C C . ALA B 1 160 ? 79.505 92.815 90.405 1.00 131.31 157 ALA B C 1
ATOM 2432 O O . ALA B 1 160 ? 79.535 93.595 91.348 1.00 129.78 157 ALA B O 1
ATOM 2434 N N . TYR B 1 161 ? 78.850 91.660 90.440 1.00 135.53 158 TYR B N 1
ATOM 2435 C CA . TYR B 1 161 ? 78.202 91.180 91.654 1.00 133.84 158 TYR B CA 1
ATOM 2436 C C . TYR B 1 161 ? 79.097 90.162 92.350 1.00 144.23 158 TYR B C 1
ATOM 2437 O O . TYR B 1 161 ? 79.574 89.218 91.721 1.00 154.10 158 TYR B O 1
ATOM 2446 N N . PRO B 1 162 ? 79.337 90.365 93.653 1.00 143.09 159 PRO B N 1
ATOM 2447 C CA . PRO B 1 162 ? 80.081 89.466 94.533 1.00 147.10 159 PRO B CA 1
ATOM 2448 C C . PRO B 1 162 ? 80.041 88.008 94.081 1.00 156.09 159 PRO B C 1
ATOM 2449 O O . PRO B 1 162 ? 81.063 87.326 94.185 1.00 163.20 159 PRO B O 1
#

Foldseek 3Di:
DDDDFAAVNLLVVLCCVQPVVFDWDWDCPPQQQKIKIKGKDKDAADVVDDDPDDRIDMDMFIEMEHAPVGHDDDCVRHQGYHYAHAFQGAKVLLSVLCSVVVVVQVVVLNVQVVCCNVVPPRDDHDTHDDVVSSVVSVVSPVVDPIDTHTHDD/DDDDDFAVVVCVVLCCVQPVPWPFDWDQPVVQRKIWGWTQDPPDIFIEMEHAPVRHDDDCVRHPGYHYAPAFQGHWPLLSVLVSVVVCVQVVVLVVVVVCCVPVPVDDDRDTDDDVVVSVCSVVRCVPDDTDTHGHD

Sequence (290 aa):
SNAKKATLTYLEEQLEKHLGDYEVGLDWDRKNHTIEVIVRLYAENNEQVAIDDVEFIEFEDGLLFYNPQKSVVDDEEYLVTIPYEGKKGLRKAVLDGFIHYLKVVLDEGQSDLLDFLSDETAEVFELHWEPADFEAIKKVAETEKEEQWIAYPSSNAKKATLTYLEEQLEKHLGDYEVGLDWDRKNHTIEVIVRLYEFEDGLLFYNPQKSVVDDEEYLVTIPYEGKKGLRKAVLDGFIHYLKVVLDEGQSDLLDFLSDETAEVFELHWEPADFEAIKKVAETEKEQWIAYP

Solvent-accessible surface area: 18324 Å² total

B-factor: mean 129.73, std 44.83, range [51.21, 496.09]

Organism: Enterococcus faecalis (strain ATCC 700802 / V583) (NCBI:txid226185)

CATH classification: 3.40.50.11250

InterPro domains:
  IPR021380 Protein of unknown function DUF3013 [PF11217] (1-160)

Secondary structure (DSSP, 8-state):
--------HHHHHHHHHH-TTSEEEEEEETTTTEEEEEEEEEEE--S----S---EEEEEEEEEEE-TTT---BGGGSS-EEE--GGG-EEHHHHHHHHHHHHHHHHHHHHHHHHHTT-TT---------HHHHH--HHHHTTS---EE----/--------HHHHHHHHHS--SS----EEEGGGTEEE--EEE--EEE-EEEE-TTT---BGGGSSEEEE-BGGGBEEHHHHHHHHHHHHHHHHHHHHHHGGGTS-TT---------HHHHH--TTTTTTS---EEPP-

Nearest PDB structures (foldseek):
  3nat-assembly1_B  TM=1.007E+00  e=2.903E-28  Enterococcus faecalis
  3nat-assembly1_A  TM=9.652E-01  e=8.386E-23  Enterococcus faecalis
  2gpi-assembly1_A  TM=3.089E-01  e=2.692E-01  Shewanella loihica PV-4
  9fmn-assembly1_A  TM=3.375E-01  e=8.593E-01  Homo sapiens
  7yny-assembly1_H  TM=3.069E-01  e=9.165E-01  Helicoverpa armigera nucleopolyhedrovirus

Radius of gyration: 23.41 Å; Cα contacts (8 Å, |Δi|>4): 435; chains: 2; bounding box: 62×63×59 Å